Protein AF-A0A6P2D7Q4-F1 (afdb_monomer)

Sequence (314 aa):
MINEAEALGLAEEHFPHGPEVLAERLGAEIRLKPINIDGWCLRKPSGGAVITLNSNTPETRRRFTLAHEVAHLILGTQSDIQGRANDIYDPRSPDEKAANRLGAEILLPPSCLKRIMKLPVDSKAIAVAAKEAKVSEVVIALRLFKMATDFQLSSPVIARLEESVVKWHMPVTYPLRDDAAQYLYERAATAGGTLRENDSEQMPILVCALSNPSFQVLFFYWLNEKQASVPTPWEQRKQLEAKLFEGDKNFQNVFSGLIGGFKKKAQGMTSEDAYLAFYDLYKDRFKDDQYIRFHSDLCQQYIRFRLGEYAKSE

Foldseek 3Di:
DDALVSLLVQLVVPPQCSLVVLLVVQQEAEAEDQDQAQWFKDADPVGHIYIYGYNPDDPQSNLLSSLLRSQCSNVVHGDDPPDHRPPPPDDPDPSSVSSNVSSLCSLQPPVNLVVQADPPDFQVSLVRSCVRSVHFSVSNLVVCVVCVVVRVFAPKKKFWDDPLATPDMPPNPDPDDSPNQSVLLVVCVVLVFWDWDADPVRFIKIWGFGDDPHTTMIIMTTDDPVRVPDDDLSVVLVVLCCVLCVPVPVLVVVVVVLLVVLLVVQLAAALVVSLVVSCVVCQPVDDDPSNVSCPDPSVSVNSSSSSNVRHDDD

Secondary structure (DSSP, 8-state):
---HHHHHHHHHHTTT-HHHHHHHHTTEEEEEE--SSSEEEEE-TTSSEEEEEETTS-HHHHHHHHHHHHHHHHHTPPP-TT--TT-TT---SHHHHHHHHHHHHHHS-HHHHHHH--SS--HHHHHHHHHHHTS-HHHHHHHHHHTTTTTT-EEEEEEEEETTEEEEEESTTS---HHHHHHHHHHHHHTTSEEEEE-TTS-EEEEEEE--SSSEEEEEEEPPHHHHTS--HHHHHHHHHHHHHTT-HHHHHHHHHHHHHHHHHHTTS-HHHHHHHHHHHHT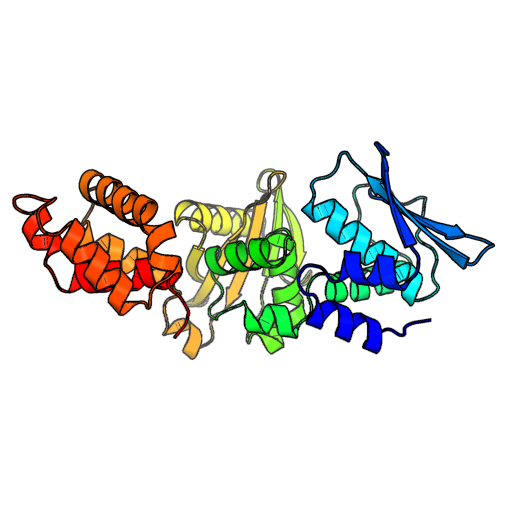TS--HHHHHHHHSHHHHHHHHHHHHTTSPP-

Structure (mmCIF, N/CA/C/O backbone):
data_AF-A0A6P2D7Q4-F1
#
_entry.id   AF-A0A6P2D7Q4-F1
#
loop_
_atom_site.group_PDB
_atom_site.id
_atom_site.type_symbol
_atom_site.label_atom_id
_atom_site.label_alt_id
_atom_site.label_comp_id
_atom_site.label_asym_id
_atom_site.label_entity_id
_atom_site.label_seq_id
_atom_site.pdbx_PDB_ins_code
_atom_site.Cartn_x
_atom_site.Cartn_y
_atom_site.Cartn_z
_atom_site.occupancy
_atom_site.B_iso_or_equiv
_atom_site.auth_seq_id
_atom_site.auth_comp_id
_atom_site.auth_asym_id
_atom_site.auth_atom_id
_atom_site.pdbx_PDB_model_num
ATOM 1 N N . MET A 1 1 ? 5.796 -1.039 -32.550 1.00 70.69 1 MET A N 1
ATOM 2 C CA . MET A 1 1 ? 6.291 -0.964 -31.161 1.00 70.69 1 MET A CA 1
ATOM 3 C C . MET A 1 1 ? 5.412 0.030 -30.439 1.00 70.69 1 MET A C 1
ATOM 5 O O . MET A 1 1 ? 5.167 1.079 -31.022 1.00 70.69 1 MET A O 1
ATOM 9 N N . ILE A 1 2 ? 4.898 -0.318 -29.259 1.00 89.00 2 ILE A N 1
ATOM 10 C CA . ILE A 1 2 ? 4.139 0.631 -28.435 1.00 89.00 2 ILE A CA 1
ATOM 11 C C . ILE A 1 2 ? 5.104 1.683 -27.878 1.00 89.00 2 ILE A C 1
ATOM 13 O O . ILE A 1 2 ? 6.254 1.354 -27.581 1.00 89.00 2 ILE A O 1
ATOM 17 N N . ASN A 1 3 ? 4.667 2.935 -27.779 1.00 92.31 3 ASN A N 1
ATOM 18 C CA . ASN A 1 3 ? 5.454 3.995 -27.141 1.00 92.31 3 ASN A CA 1
ATOM 19 C C . ASN A 1 3 ? 5.102 4.118 -25.644 1.00 92.31 3 ASN A C 1
ATOM 21 O O . ASN A 1 3 ? 4.182 3.461 -25.162 1.00 92.31 3 ASN A O 1
ATOM 25 N N . GLU A 1 4 ? 5.836 4.956 -24.905 1.00 94.88 4 GLU A N 1
ATOM 26 C CA . GLU A 1 4 ? 5.637 5.143 -23.458 1.00 94.88 4 GLU A CA 1
ATOM 27 C C . GLU A 1 4 ? 4.208 5.591 -23.102 1.00 94.88 4 GLU A C 1
ATOM 29 O O . GLU A 1 4 ? 3.605 5.037 -22.187 1.00 94.88 4 GLU A O 1
ATOM 34 N N . ALA A 1 5 ? 3.632 6.535 -23.851 1.00 95.38 5 ALA A N 1
ATOM 35 C CA . ALA A 1 5 ? 2.287 7.043 -23.579 1.00 95.38 5 ALA A CA 1
ATOM 36 C C . ALA A 1 5 ? 1.204 5.970 -23.793 1.00 95.38 5 ALA A C 1
ATOM 38 O O . ALA A 1 5 ? 0.312 5.818 -22.960 1.00 95.38 5 ALA A O 1
ATOM 39 N N . GLU A 1 6 ? 1.305 5.193 -24.876 1.00 96.25 6 GLU A N 1
ATOM 40 C CA . GLU A 1 6 ? 0.411 4.057 -25.137 1.00 96.25 6 GLU A CA 1
ATOM 41 C C . GLU A 1 6 ? 0.539 2.992 -24.038 1.00 96.25 6 GLU A C 1
ATOM 43 O O . GLU A 1 6 ? -0.466 2.466 -23.560 1.00 96.25 6 GLU A O 1
ATOM 48 N N . ALA A 1 7 ? 1.767 2.711 -23.587 1.00 96.88 7 ALA A N 1
ATOM 49 C CA . ALA A 1 7 ? 2.005 1.742 -22.526 1.00 96.88 7 ALA A CA 1
ATOM 50 C C . ALA A 1 7 ? 1.380 2.167 -21.189 1.00 96.88 7 ALA A C 1
ATOM 52 O O . ALA A 1 7 ? 0.762 1.346 -20.511 1.00 96.88 7 ALA A O 1
ATOM 53 N N . LEU A 1 8 ? 1.505 3.445 -20.819 1.00 97.00 8 LEU A N 1
ATOM 54 C CA . LEU A 1 8 ? 0.895 3.980 -19.601 1.00 97.00 8 LEU A CA 1
ATOM 55 C C . LEU A 1 8 ? -0.637 3.976 -19.672 1.00 97.00 8 LEU A C 1
ATOM 57 O O . LEU A 1 8 ? -1.274 3.632 -18.679 1.00 97.00 8 LEU A O 1
ATOM 61 N N . GLY A 1 9 ? -1.223 4.271 -20.838 1.00 97.50 9 GLY A N 1
ATOM 62 C CA . GLY A 1 9 ? -2.672 4.174 -21.048 1.00 97.50 9 GLY A CA 1
ATOM 63 C C . GLY A 1 9 ? -3.202 2.752 -20.836 1.00 97.50 9 GLY A C 1
ATOM 64 O O . GLY A 1 9 ? -4.158 2.555 -20.090 1.00 97.50 9 GLY A O 1
ATOM 65 N N . LEU A 1 10 ? -2.528 1.748 -21.406 1.00 97.31 10 LEU A N 1
ATOM 66 C CA . LEU A 1 10 ? -2.873 0.336 -21.191 1.00 97.31 10 LEU A CA 1
ATOM 67 C C . LEU A 1 10 ? -2.679 -0.093 -19.731 1.00 97.31 10 LEU A C 1
ATOM 69 O O . LEU A 1 10 ? -3.494 -0.837 -19.186 1.00 97.31 10 LEU A O 1
ATOM 73 N N . ALA A 1 11 ? -1.609 0.368 -19.079 1.00 97.62 11 ALA A N 1
ATOM 74 C CA . ALA A 1 11 ? -1.359 0.064 -17.674 1.00 97.62 11 ALA A CA 1
ATOM 75 C C . ALA A 1 11 ? -2.447 0.636 -16.750 1.00 97.62 11 ALA A C 1
ATOM 77 O O . ALA A 1 11 ? -2.832 -0.015 -15.778 1.00 97.62 11 ALA A O 1
ATOM 78 N N . GLU A 1 12 ? -2.948 1.832 -17.059 1.00 97.62 12 GLU A N 1
ATOM 79 C CA . GLU A 1 12 ? -4.058 2.470 -16.355 1.00 97.62 12 GLU A CA 1
ATOM 80 C C . GLU A 1 12 ? -5.389 1.746 -16.584 1.00 97.62 12 GLU A C 1
ATOM 82 O O . GLU A 1 12 ? -6.086 1.443 -15.613 1.00 97.62 12 GLU A O 1
ATOM 87 N N . GLU A 1 13 ? -5.721 1.432 -17.838 1.00 97.75 13 GLU A N 1
ATOM 88 C CA . GLU A 1 13 ? -6.954 0.724 -18.207 1.00 97.75 13 GLU A CA 1
ATOM 89 C C . GLU A 1 13 ? -7.038 -0.651 -17.538 1.00 97.75 13 GLU A C 1
ATOM 91 O O . GLU A 1 13 ? -8.076 -1.035 -16.998 1.00 97.75 13 GLU A O 1
ATOM 96 N N . HIS A 1 14 ? -5.921 -1.376 -17.525 1.00 97.56 14 HIS A N 1
ATOM 97 C CA . HIS A 1 14 ? -5.860 -2.734 -17.005 1.00 97.56 14 HIS A CA 1
ATOM 98 C C . HIS A 1 14 ? -5.377 -2.820 -15.559 1.00 97.56 14 HIS A C 1
ATOM 100 O O . HIS A 1 14 ? -5.092 -3.922 -15.093 1.00 97.56 14 HIS A O 1
ATOM 106 N N . PHE A 1 15 ? -5.273 -1.711 -14.822 1.00 96.88 15 PHE A N 1
ATOM 107 C CA . PHE A 1 15 ? -4.819 -1.721 -13.430 1.00 96.88 15 PHE A CA 1
ATOM 108 C C . PHE A 1 15 ? -5.633 -2.715 -12.566 1.00 96.88 15 PHE A C 1
ATOM 110 O O . PHE A 1 15 ? -6.865 -2.683 -12.600 1.00 96.88 15 PHE A O 1
ATOM 117 N N . PRO A 1 16 ? -4.990 -3.596 -11.765 1.00 96.62 16 PRO A N 1
ATOM 118 C CA . PRO A 1 16 ? -3.555 -3.671 -11.456 1.00 96.62 16 PRO A CA 1
ATOM 119 C C . PRO A 1 16 ? -2.733 -4.604 -12.373 1.00 96.62 16 PRO A C 1
ATOM 121 O O . PRO A 1 16 ? -1.601 -4.940 -12.050 1.00 96.62 16 PRO A O 1
ATOM 124 N N . HIS A 1 17 ? -3.268 -5.079 -13.491 1.00 97.31 17 HIS A N 1
ATOM 125 C CA . HIS A 1 17 ? -2.661 -6.069 -14.394 1.00 97.31 17 HIS A CA 1
ATOM 126 C C . HIS A 1 17 ? -1.839 -5.473 -15.555 1.00 97.31 17 HIS A C 1
ATOM 128 O O . HIS A 1 17 ? -1.536 -6.168 -16.525 1.00 97.31 17 HIS A O 1
ATOM 134 N N . GLY A 1 18 ? -1.463 -4.193 -15.463 1.00 97.25 18 GLY A N 1
ATOM 135 C CA . GLY A 1 18 ? -0.693 -3.484 -16.490 1.00 97.25 18 GLY A CA 1
ATOM 136 C C . GLY A 1 18 ? 0.584 -4.206 -16.956 1.00 97.25 18 GLY A C 1
ATOM 137 O O . GLY A 1 18 ? 0.743 -4.391 -18.163 1.00 97.25 18 GLY A O 1
ATOM 138 N N . PRO A 1 19 ? 1.480 -4.662 -16.052 1.00 97.44 19 PRO A N 1
ATOM 139 C CA . PRO A 1 19 ? 2.703 -5.364 -16.449 1.00 97.44 19 PRO A CA 1
ATOM 140 C C . PRO A 1 19 ? 2.440 -6.621 -17.288 1.00 97.44 19 PRO A C 1
ATOM 142 O O . PRO A 1 19 ? 3.109 -6.841 -18.298 1.00 97.44 19 PRO A O 1
ATOM 145 N N . GLU A 1 20 ? 1.463 -7.440 -16.890 1.00 97.38 20 GLU A N 1
ATOM 146 C CA . GLU A 1 20 ? 1.113 -8.677 -17.588 1.00 97.38 20 GLU A CA 1
ATOM 147 C C . GLU A 1 20 ? 0.528 -8.403 -18.984 1.00 97.38 20 GLU A C 1
ATOM 149 O O . GLU A 1 20 ? 0.966 -9.016 -19.959 1.00 97.38 20 GLU A O 1
ATOM 154 N N . VAL A 1 21 ? -0.394 -7.439 -19.096 1.00 97.44 21 VAL A N 1
ATOM 155 C CA . VAL A 1 21 ? -1.016 -7.053 -20.378 1.00 97.44 21 VAL A CA 1
ATOM 156 C C . VAL A 1 21 ? 0.014 -6.484 -21.351 1.00 97.44 21 VAL A C 1
ATOM 158 O O . VAL A 1 21 ? 0.015 -6.817 -22.537 1.00 97.44 21 VAL A O 1
ATOM 161 N N . LEU A 1 22 ? 0.930 -5.646 -20.865 1.00 97.50 22 LEU A N 1
ATOM 162 C CA . LEU A 1 22 ? 1.980 -5.076 -21.705 1.00 97.50 22 LEU A CA 1
ATOM 163 C C . LEU A 1 22 ? 2.975 -6.136 -22.182 1.00 97.50 22 LEU A C 1
ATOM 165 O O . LEU A 1 22 ? 3.381 -6.101 -23.343 1.00 97.50 22 LEU A O 1
ATOM 169 N N . ALA A 1 23 ? 3.344 -7.094 -21.327 1.00 96.62 23 ALA A N 1
ATOM 170 C CA . ALA A 1 23 ? 4.192 -8.211 -21.732 1.00 96.62 23 ALA A CA 1
ATOM 171 C C . ALA A 1 23 ? 3.546 -9.017 -22.873 1.00 96.62 23 ALA A C 1
ATOM 173 O O . ALA A 1 23 ? 4.193 -9.259 -23.893 1.00 96.62 23 ALA A O 1
ATOM 174 N N . GLU A 1 24 ? 2.259 -9.353 -22.751 1.00 95.88 24 GLU A N 1
ATOM 175 C CA . GLU A 1 24 ? 1.500 -10.036 -23.805 1.00 95.88 24 GLU A CA 1
ATOM 176 C C . GLU A 1 24 ? 1.454 -9.209 -25.098 1.00 95.88 24 GLU A C 1
ATOM 178 O O . GLU A 1 24 ? 1.780 -9.714 -26.176 1.00 95.88 24 GLU A O 1
ATOM 183 N N . ARG A 1 25 ? 1.147 -7.910 -24.995 1.00 95.12 25 ARG A N 1
ATOM 184 C CA . ARG A 1 25 ? 1.088 -6.983 -26.137 1.00 95.12 25 ARG A CA 1
ATOM 185 C C . ARG A 1 25 ? 2.419 -6.869 -26.885 1.00 95.12 25 ARG A C 1
ATOM 187 O O . ARG A 1 25 ? 2.425 -6.672 -28.100 1.00 95.12 25 ARG A O 1
ATOM 194 N N . LEU A 1 26 ? 3.535 -6.997 -26.172 1.00 93.75 26 LEU A N 1
ATOM 195 C CA . LEU A 1 26 ? 4.894 -6.987 -26.720 1.00 93.75 26 LEU A CA 1
ATOM 196 C C . LEU A 1 26 ? 5.340 -8.358 -27.259 1.00 93.75 26 LEU A C 1
ATOM 198 O O . LEU A 1 26 ? 6.460 -8.480 -27.763 1.00 93.75 26 LEU A O 1
ATOM 202 N N . GLY A 1 27 ? 4.500 -9.394 -27.160 1.00 94.38 27 GLY A N 1
ATOM 203 C CA . GLY A 1 27 ? 4.857 -10.767 -27.522 1.00 94.38 27 GLY A CA 1
ATOM 204 C C . GLY A 1 27 ? 5.946 -11.350 -26.615 1.00 94.38 27 GLY A C 1
ATOM 205 O O . GLY A 1 27 ? 6.768 -12.156 -27.066 1.00 94.38 27 GLY A O 1
ATOM 206 N N . ALA A 1 28 ? 6.012 -10.896 -25.361 1.00 95.00 28 ALA A N 1
ATOM 207 C CA . ALA A 1 28 ? 6.955 -11.380 -24.369 1.00 95.00 28 ALA A CA 1
ATOM 208 C C . ALA A 1 28 ? 6.387 -12.601 -23.633 1.00 95.00 28 ALA A C 1
ATOM 210 O O . ALA A 1 28 ? 5.308 -12.570 -23.049 1.00 95.00 28 A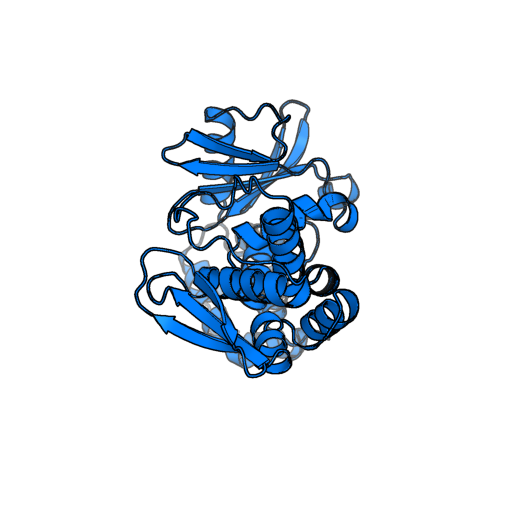LA A O 1
ATOM 211 N N . GLU A 1 29 ? 7.148 -13.689 -23.637 1.00 95.81 29 GLU A N 1
ATOM 212 C CA . GLU A 1 29 ? 6.831 -14.899 -22.887 1.00 95.81 29 GLU A CA 1
ATOM 213 C C . GLU A 1 29 ? 7.373 -14.779 -21.459 1.00 95.81 29 GLU A C 1
ATOM 215 O O . GLU A 1 29 ? 8.578 -14.599 -21.271 1.00 95.81 29 GLU A O 1
ATOM 220 N N . ILE A 1 30 ? 6.504 -14.908 -20.455 1.00 96.94 30 ILE A N 1
ATOM 221 C CA . ILE A 1 30 ? 6.894 -14.847 -19.041 1.00 96.94 30 ILE A CA 1
ATOM 222 C C . ILE A 1 30 ? 7.221 -16.257 -18.541 1.00 96.94 30 ILE A C 1
ATOM 224 O O . ILE A 1 30 ? 6.408 -17.174 -18.644 1.00 96.94 30 ILE A O 1
ATOM 228 N N . ARG A 1 31 ? 8.408 -16.431 -17.956 1.00 96.50 31 ARG A N 1
ATOM 229 C CA . ARG A 1 31 ? 8.868 -17.692 -17.359 1.00 96.50 31 ARG A CA 1
ATOM 230 C C . ARG A 1 31 ? 9.240 -17.491 -15.900 1.00 96.50 31 ARG A C 1
ATOM 232 O O . ARG A 1 31 ? 9.949 -16.548 -15.566 1.00 96.50 31 ARG A O 1
ATOM 239 N N . LEU A 1 32 ? 8.837 -18.424 -15.044 1.00 97.12 32 LEU A N 1
ATOM 240 C CA . LEU A 1 32 ? 9.301 -18.494 -13.658 1.00 97.12 32 LEU A CA 1
ATOM 241 C C . LEU A 1 32 ? 10.382 -19.566 -13.542 1.00 97.12 32 LEU A C 1
ATOM 243 O O . LEU A 1 32 ? 10.162 -20.709 -13.945 1.00 97.12 32 LEU A O 1
ATOM 247 N N . LYS A 1 33 ? 11.548 -19.206 -13.003 1.00 95.50 33 LYS A N 1
ATOM 248 C CA . LYS A 1 33 ? 12.645 -20.149 -12.750 1.00 95.50 33 LYS A CA 1
ATOM 249 C C . LYS A 1 33 ? 13.322 -19.860 -11.410 1.00 95.50 33 LYS A C 1
ATOM 251 O O . LYS A 1 33 ? 13.408 -18.691 -11.035 1.00 95.50 33 LYS A O 1
ATOM 256 N N . PRO A 1 34 ? 13.850 -20.880 -10.714 1.00 94.12 34 PRO A N 1
ATOM 257 C CA . PRO A 1 34 ? 14.672 -20.661 -9.532 1.00 94.12 34 PRO A CA 1
ATOM 258 C C . PRO A 1 34 ? 16.041 -20.142 -9.985 1.00 94.12 34 PRO A C 1
ATOM 260 O O . PRO A 1 34 ? 16.891 -20.907 -10.435 1.00 94.12 34 PRO A O 1
ATOM 263 N N . ILE A 1 35 ? 16.226 -18.825 -9.930 1.00 90.19 35 ILE A N 1
ATOM 264 C CA . ILE A 1 35 ? 17.453 -18.130 -10.346 1.00 90.19 35 ILE A CA 1
ATOM 265 C C . ILE A 1 35 ? 18.011 -17.308 -9.178 1.00 90.19 35 ILE A C 1
ATOM 267 O O . ILE A 1 35 ? 17.326 -17.087 -8.181 1.00 90.19 35 ILE A O 1
ATOM 271 N N . ASN A 1 36 ? 19.262 -16.858 -9.290 1.00 87.88 36 ASN A N 1
ATOM 272 C CA . ASN A 1 36 ? 19.955 -16.125 -8.218 1.00 87.88 36 ASN A CA 1
ATOM 273 C C . ASN A 1 36 ? 19.895 -14.593 -8.370 1.00 87.88 36 ASN A C 1
ATOM 275 O O . ASN A 1 36 ? 20.483 -13.878 -7.564 1.00 87.88 36 ASN A O 1
ATOM 279 N N . ILE A 1 37 ? 19.204 -14.096 -9.396 1.00 87.69 37 ILE A N 1
ATOM 280 C CA . ILE A 1 37 ? 18.909 -12.670 -9.600 1.00 87.69 37 ILE A CA 1
ATOM 281 C C . ILE A 1 37 ? 17.392 -12.469 -9.633 1.00 87.69 37 ILE A C 1
ATOM 283 O O . ILE A 1 37 ? 16.662 -13.456 -9.634 1.00 87.69 37 ILE A O 1
ATOM 287 N N . ASP A 1 38 ? 16.895 -11.231 -9.630 1.00 87.75 38 ASP A N 1
ATOM 288 C CA . ASP A 1 38 ? 15.447 -10.963 -9.617 1.00 87.75 38 ASP A CA 1
ATOM 289 C C . ASP A 1 38 ? 14.746 -11.383 -10.921 1.00 87.75 38 ASP A C 1
ATOM 291 O O . ASP A 1 38 ? 13.648 -11.949 -10.893 1.00 87.75 38 ASP A O 1
ATOM 295 N N . GLY A 1 39 ? 15.389 -11.136 -12.060 1.00 89.19 39 GLY A N 1
ATOM 296 C CA . GLY A 1 39 ? 14.897 -11.484 -13.386 1.00 89.19 39 GLY A CA 1
ATOM 297 C C . GLY A 1 39 ? 15.811 -10.960 -14.489 1.00 89.19 39 GLY A C 1
ATOM 298 O O . GLY A 1 39 ? 16.819 -10.325 -14.201 1.00 89.19 39 GLY A O 1
ATOM 299 N N . TRP A 1 40 ? 15.478 -11.290 -15.734 1.00 88.88 40 TRP A N 1
ATOM 300 C CA . TRP A 1 40 ? 16.122 -10.751 -16.933 1.00 88.88 40 TRP A CA 1
ATOM 301 C C . TRP A 1 40 ? 15.196 -10.867 -18.147 1.00 88.88 40 TRP A C 1
ATOM 303 O O . TRP A 1 40 ? 14.290 -11.712 -18.180 1.00 88.88 40 TRP A O 1
ATOM 313 N N . CYS A 1 41 ? 15.492 -10.109 -19.201 1.00 89.94 41 CYS A N 1
ATOM 314 C CA . CYS A 1 41 ? 14.791 -10.182 -20.479 1.00 89.94 41 CYS A CA 1
ATOM 315 C C . CYS A 1 41 ? 15.734 -10.452 -21.662 1.00 89.94 41 CYS A C 1
ATOM 317 O O . CYS A 1 41 ? 16.780 -9.825 -21.810 1.00 89.94 41 CYS A O 1
ATOM 319 N N . LEU A 1 42 ? 15.333 -11.366 -22.554 1.00 89.00 42 LEU A N 1
ATOM 320 C CA . LEU A 1 42 ? 16.028 -11.668 -23.810 1.00 89.00 42 LEU A CA 1
ATOM 321 C C . LEU A 1 42 ? 15.099 -11.448 -25.007 1.00 89.00 42 LEU A C 1
ATOM 323 O O . LEU A 1 42 ? 14.040 -12.070 -25.099 1.00 89.00 42 LEU A O 1
ATOM 327 N N . ARG A 1 43 ? 15.503 -10.604 -25.962 1.00 87.94 43 ARG A N 1
ATOM 328 C CA . ARG A 1 43 ? 14.768 -10.403 -27.223 1.00 87.94 43 ARG A CA 1
ATOM 329 C C . ARG A 1 43 ? 15.007 -11.587 -28.167 1.00 87.94 43 ARG A C 1
ATOM 331 O O . ARG A 1 43 ? 16.136 -12.053 -28.308 1.00 87.94 43 ARG A O 1
ATOM 338 N N . LYS A 1 44 ? 13.951 -12.086 -28.814 1.00 86.31 44 LYS A N 1
ATOM 339 C CA . LYS A 1 44 ? 14.039 -13.200 -29.774 1.00 86.31 44 LYS A CA 1
ATOM 340 C C . LYS A 1 44 ? 14.425 -12.658 -31.163 1.00 86.31 44 LYS A C 1
ATOM 342 O O . LYS A 1 44 ? 13.845 -11.656 -31.582 1.00 86.31 44 LYS A O 1
ATOM 347 N N . PRO A 1 45 ? 15.309 -13.331 -31.930 1.00 80.56 45 PRO A N 1
ATOM 348 C CA . PRO A 1 45 ? 15.615 -12.936 -33.311 1.00 80.56 45 PRO A CA 1
ATOM 349 C C . PRO A 1 45 ? 14.384 -12.909 -34.231 1.00 80.56 45 PRO A C 1
ATOM 351 O O . PRO A 1 45 ? 14.315 -12.107 -35.153 1.00 80.56 45 PRO A O 1
ATOM 354 N N . SER A 1 46 ? 13.394 -13.763 -33.954 1.00 78.12 46 SER A N 1
ATOM 355 C CA . SER A 1 46 ? 12.122 -13.863 -34.682 1.00 78.12 46 SER A CA 1
ATOM 356 C C . SER A 1 46 ? 11.096 -12.777 -34.326 1.00 78.12 46 SER A C 1
ATOM 358 O O . SER A 1 46 ? 9.971 -12.829 -34.815 1.00 78.12 46 SER A O 1
ATOM 360 N N . GLY A 1 47 ? 11.438 -11.839 -33.437 1.00 80.88 47 GLY A N 1
ATOM 361 C CA . GLY A 1 47 ? 10.492 -10.914 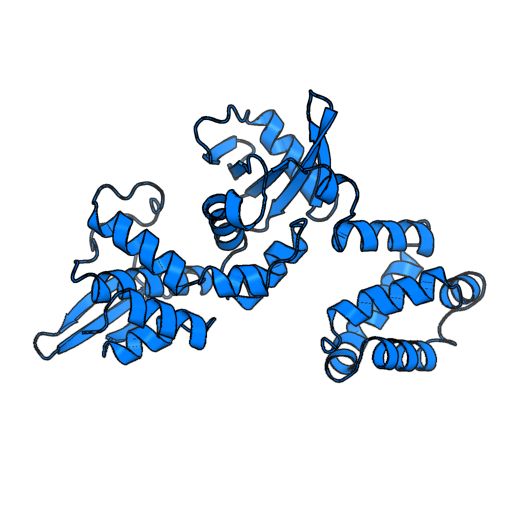-32.814 1.00 80.88 47 GLY A CA 1
ATOM 362 C C . GLY A 1 47 ? 9.916 -11.445 -31.495 1.00 80.88 47 GLY A C 1
ATOM 363 O O . GLY A 1 47 ? 9.840 -12.656 -31.266 1.00 80.88 47 GLY A O 1
ATOM 364 N N . GLY A 1 48 ? 9.538 -10.518 -30.609 1.00 86.44 48 GLY A N 1
ATOM 365 C CA . GLY A 1 48 ? 9.104 -10.801 -29.236 1.00 86.44 48 GLY A CA 1
ATOM 366 C C . GLY A 1 48 ? 10.266 -10.948 -28.246 1.00 86.44 48 GLY A C 1
ATOM 367 O O . GLY A 1 48 ? 11.426 -10.654 -28.556 1.00 86.44 48 GLY A O 1
ATOM 368 N N . ALA A 1 49 ? 9.961 -11.406 -27.032 1.00 93.00 49 ALA A N 1
ATOM 369 C CA . ALA A 1 49 ? 10.947 -11.552 -25.961 1.00 93.00 49 ALA A CA 1
ATOM 370 C C . ALA A 1 49 ? 10.654 -12.746 -25.041 1.00 93.00 49 ALA A C 1
ATOM 372 O O . ALA A 1 49 ? 9.600 -13.377 -25.118 1.00 93.00 49 ALA A O 1
ATOM 373 N N . VAL A 1 50 ? 11.609 -13.075 -24.176 1.00 94.69 50 VAL A N 1
ATOM 374 C CA . VAL A 1 50 ? 11.429 -13.968 -23.029 1.00 94.69 50 VAL A CA 1
ATOM 375 C C . VAL A 1 50 ? 11.837 -13.200 -21.784 1.00 94.69 50 VAL A C 1
ATOM 377 O O . VAL A 1 50 ? 13.009 -12.854 -21.640 1.00 94.69 50 VAL A O 1
ATOM 380 N N . ILE A 1 51 ? 10.888 -12.984 -20.880 1.00 95.25 51 ILE A N 1
ATOM 381 C CA . ILE A 1 51 ? 11.134 -12.421 -19.554 1.00 95.25 51 ILE A CA 1
ATOM 382 C C . ILE A 1 51 ? 11.201 -13.590 -18.575 1.00 95.25 51 ILE A C 1
ATOM 384 O O . ILE A 1 51 ? 10.243 -14.348 -18.430 1.00 95.25 51 ILE A O 1
ATOM 388 N N . THR A 1 52 ? 12.341 -13.769 -17.917 1.00 95.19 52 THR A N 1
ATOM 389 C CA . THR A 1 52 ? 12.510 -14.781 -16.867 1.00 95.19 52 THR A CA 1
ATOM 390 C C . THR A 1 52 ? 12.526 -14.090 -15.514 1.00 95.19 52 THR A C 1
ATOM 392 O O . THR A 1 52 ? 13.341 -13.204 -15.294 1.00 95.19 52 THR A O 1
ATOM 395 N N . LEU A 1 53 ? 11.644 -14.503 -14.609 1.00 95.44 53 LEU A N 1
ATOM 396 C CA . LEU A 1 53 ? 11.537 -13.975 -13.251 1.00 95.44 53 LEU A CA 1
ATOM 397 C C . LEU A 1 53 ? 11.929 -15.047 -12.235 1.00 95.44 53 LEU A C 1
ATOM 399 O O . LEU A 1 53 ? 11.705 -16.246 -12.444 1.00 95.44 53 LEU A O 1
ATOM 403 N N . ASN A 1 54 ? 12.458 -14.601 -11.103 1.00 94.56 54 ASN A N 1
ATOM 404 C CA . ASN A 1 54 ? 12.835 -15.480 -10.012 1.00 94.56 54 ASN A CA 1
ATOM 405 C C . ASN A 1 54 ? 11.619 -16.081 -9.309 1.00 94.56 54 ASN A C 1
ATOM 407 O O . ASN A 1 54 ? 10.854 -15.374 -8.659 1.00 94.56 54 ASN A O 1
ATOM 411 N N . SER A 1 55 ? 11.456 -17.400 -9.380 1.00 96.00 55 SER A N 1
ATOM 412 C CA . SER A 1 55 ? 10.367 -18.104 -8.695 1.00 96.00 55 SER A CA 1
ATOM 413 C C . SER A 1 55 ? 10.483 -18.068 -7.169 1.00 96.00 55 SER A C 1
ATOM 415 O O . SER A 1 55 ? 9.482 -18.281 -6.490 1.00 96.00 55 SER A O 1
ATOM 417 N N . ASN A 1 56 ? 11.677 -17.797 -6.630 1.00 93.94 56 ASN A N 1
ATOM 418 C CA . ASN A 1 56 ? 11.947 -17.799 -5.191 1.00 93.94 56 ASN A CA 1
ATOM 419 C C . ASN A 1 56 ? 11.615 -16.460 -4.512 1.00 93.94 56 ASN A C 1
ATOM 421 O O . ASN A 1 56 ? 11.586 -16.397 -3.285 1.00 93.94 56 ASN A O 1
ATOM 425 N N . THR A 1 57 ? 11.367 -15.386 -5.272 1.00 89.56 57 THR A N 1
ATOM 426 C CA . THR A 1 57 ? 11.007 -14.081 -4.697 1.00 89.56 57 THR A CA 1
ATOM 427 C C . THR A 1 57 ? 9.494 -13.959 -4.497 1.00 89.56 57 THR A C 1
ATOM 429 O O . THR A 1 57 ? 8.728 -14.600 -5.221 1.00 89.56 57 THR A O 1
ATOM 432 N N . PRO A 1 58 ? 9.016 -13.144 -3.535 1.00 90.31 58 PRO A N 1
ATOM 433 C CA . PRO A 1 58 ? 7.586 -12.910 -3.334 1.00 90.31 58 PRO A CA 1
ATOM 434 C C . PRO A 1 58 ? 6.886 -12.371 -4.589 1.00 90.31 58 PRO A C 1
ATOM 436 O O . PRO A 1 58 ? 7.490 -11.676 -5.404 1.00 90.31 58 PRO A O 1
ATOM 439 N N . GLU A 1 59 ? 5.584 -12.624 -4.724 1.00 92.19 59 GLU A N 1
ATOM 440 C CA . GLU A 1 59 ? 4.803 -12.207 -5.901 1.00 92.19 59 GLU A CA 1
ATOM 441 C C . GLU A 1 59 ? 4.884 -10.700 -6.182 1.00 92.19 59 GLU A C 1
ATOM 443 O O . GLU A 1 59 ? 5.067 -10.295 -7.328 1.00 92.19 59 GLU A O 1
ATOM 448 N N . THR A 1 60 ? 4.828 -9.869 -5.141 1.00 90.81 60 THR A N 1
ATOM 449 C CA . THR A 1 60 ? 4.957 -8.409 -5.258 1.00 90.81 60 THR A CA 1
ATOM 450 C C . THR A 1 60 ? 6.315 -7.990 -5.826 1.00 90.81 60 THR A C 1
ATOM 452 O O . THR A 1 60 ? 6.384 -7.055 -6.623 1.00 90.81 60 THR A O 1
ATOM 455 N N . ARG A 1 61 ? 7.393 -8.708 -5.475 1.00 89.62 61 ARG A N 1
ATOM 456 C CA . ARG A 1 61 ? 8.735 -8.494 -6.031 1.00 89.62 61 ARG A CA 1
ATOM 457 C C . ARG A 1 61 ? 8.791 -8.916 -7.494 1.00 89.62 61 ARG A C 1
ATOM 459 O O . ARG A 1 61 ? 9.235 -8.126 -8.317 1.00 89.62 61 ARG A O 1
ATOM 466 N N . ARG A 1 62 ? 8.264 -10.099 -7.831 1.00 94.06 62 ARG A N 1
ATOM 467 C CA . ARG A 1 62 ? 8.191 -10.574 -9.224 1.00 94.06 62 ARG A CA 1
ATOM 468 C C . ARG A 1 62 ? 7.408 -9.622 -10.123 1.00 94.06 62 ARG A C 1
ATOM 470 O O . ARG A 1 62 ? 7.824 -9.390 -11.250 1.00 94.06 62 ARG A O 1
ATOM 477 N N . ARG A 1 63 ? 6.305 -9.050 -9.631 1.00 95.12 63 ARG A N 1
ATOM 478 C CA . ARG A 1 63 ? 5.500 -8.062 -10.369 1.00 95.12 63 ARG A CA 1
ATOM 479 C C . ARG A 1 63 ? 6.267 -6.769 -10.635 1.00 95.12 63 ARG A C 1
ATOM 481 O O . ARG A 1 63 ? 6.197 -6.253 -11.745 1.00 95.12 63 ARG A O 1
ATOM 488 N N . PHE A 1 64 ? 7.035 -6.281 -9.660 1.00 92.62 64 PHE A N 1
ATOM 489 C CA . PHE A 1 64 ? 7.935 -5.147 -9.884 1.00 92.62 64 PHE A CA 1
ATOM 490 C C . PHE A 1 64 ? 8.990 -5.470 -10.948 1.00 92.62 64 PHE A C 1
ATOM 492 O O . PHE A 1 64 ? 9.157 -4.703 -11.892 1.00 92.62 64 PHE A O 1
ATOM 499 N N . THR A 1 65 ? 9.653 -6.625 -10.839 1.00 94.38 65 THR A N 1
ATOM 500 C CA . THR A 1 65 ? 10.647 -7.065 -11.826 1.00 94.38 65 THR A CA 1
ATOM 501 C C . THR A 1 65 ? 10.032 -7.208 -13.218 1.00 94.38 65 THR A C 1
ATOM 503 O O . THR A 1 65 ? 10.615 -6.743 -14.186 1.00 94.38 65 THR A O 1
ATOM 506 N N . LEU A 1 66 ? 8.826 -7.770 -13.339 1.00 96.75 66 LEU A N 1
ATOM 507 C CA . LEU A 1 66 ? 8.117 -7.849 -14.616 1.00 96.75 66 LEU A CA 1
ATOM 508 C C . LEU A 1 66 ? 7.894 -6.462 -15.228 1.00 96.75 66 LEU A C 1
ATOM 510 O O . LEU A 1 66 ? 8.190 -6.263 -16.401 1.00 96.75 66 LEU A O 1
ATOM 514 N N . ALA A 1 67 ? 7.397 -5.506 -14.440 1.00 96.81 67 ALA A N 1
ATOM 515 C CA . ALA A 1 67 ? 7.164 -4.143 -14.913 1.00 96.81 67 ALA A CA 1
ATOM 516 C C . ALA A 1 67 ? 8.467 -3.461 -15.368 1.00 96.81 67 ALA A C 1
ATOM 518 O O . ALA A 1 67 ? 8.479 -2.764 -16.380 1.00 96.81 67 ALA A O 1
ATOM 519 N N . HIS A 1 68 ? 9.562 -3.698 -14.645 1.00 94.94 68 HIS A N 1
ATOM 520 C CA . HIS A 1 68 ? 10.898 -3.215 -14.983 1.00 94.94 68 HIS A CA 1
ATOM 521 C C . HIS A 1 68 ? 11.413 -3.809 -16.310 1.00 94.94 68 HIS A C 1
ATOM 523 O O . HIS A 1 68 ? 11.810 -3.072 -17.210 1.00 94.94 68 HIS A O 1
ATOM 529 N N . GLU A 1 69 ? 11.320 -5.126 -16.498 1.00 95.31 69 GLU A N 1
ATOM 530 C CA . GLU A 1 69 ? 11.735 -5.786 -17.746 1.00 95.31 69 GLU A CA 1
ATOM 531 C C . GLU A 1 69 ? 10.860 -5.380 -18.946 1.00 95.31 69 GLU A C 1
ATOM 533 O O . GLU A 1 69 ? 11.352 -5.174 -20.058 1.00 95.31 69 GLU A O 1
ATOM 538 N N . VAL A 1 70 ? 9.555 -5.192 -18.728 1.00 96.25 70 VAL A N 1
ATOM 539 C CA . VAL A 1 70 ? 8.640 -4.628 -19.734 1.00 96.25 70 VAL A CA 1
ATOM 540 C C . VAL A 1 70 ? 9.047 -3.200 -20.107 1.00 96.25 70 VAL A C 1
ATOM 542 O O . VAL A 1 70 ? 9.023 -2.848 -21.288 1.00 96.25 70 VAL A O 1
ATOM 545 N N . ALA A 1 71 ? 9.474 -2.385 -19.141 1.00 95.62 71 ALA A N 1
ATOM 546 C CA . ALA A 1 71 ? 9.964 -1.039 -19.411 1.00 95.62 71 ALA A CA 1
ATOM 547 C C . ALA A 1 71 ? 11.217 -1.050 -20.301 1.00 95.62 71 ALA A C 1
ATOM 549 O O . ALA A 1 71 ? 11.265 -0.286 -21.265 1.00 95.62 71 ALA A O 1
ATOM 550 N N . HIS A 1 72 ? 12.177 -1.955 -20.074 1.00 93.44 72 HIS A N 1
ATOM 551 C CA . HIS A 1 72 ? 13.315 -2.142 -20.989 1.00 93.44 72 HIS A CA 1
ATOM 552 C C . HIS A 1 72 ? 12.867 -2.486 -22.413 1.00 93.44 72 HIS A C 1
ATOM 554 O O . HIS A 1 72 ? 13.402 -1.959 -23.396 1.00 93.44 72 HIS A O 1
ATOM 560 N N . LEU A 1 73 ? 11.852 -3.346 -22.553 1.00 93.88 73 LEU A N 1
ATOM 561 C CA . LEU A 1 73 ? 11.313 -3.701 -23.863 1.00 93.88 73 LEU A CA 1
ATOM 562 C C . LEU A 1 73 ? 10.765 -2.487 -24.617 1.00 93.88 73 LEU A C 1
ATOM 564 O O . LEU A 1 73 ? 11.113 -2.327 -25.792 1.00 93.88 73 LEU A O 1
ATOM 568 N N . ILE A 1 74 ? 9.983 -1.646 -23.934 1.00 94.94 74 ILE A N 1
ATOM 569 C CA . ILE A 1 74 ? 9.372 -0.417 -24.469 1.00 94.94 74 ILE A CA 1
ATOM 570 C C . ILE A 1 74 ? 10.437 0.631 -24.807 1.00 94.94 74 ILE A C 1
ATOM 572 O O . ILE A 1 74 ? 10.394 1.219 -25.885 1.00 94.94 74 ILE A O 1
ATOM 576 N N . LEU A 1 75 ? 11.415 0.834 -23.920 1.00 92.62 75 LEU A N 1
ATOM 577 C CA . LEU A 1 75 ? 12.478 1.831 -24.086 1.00 92.62 75 LEU A CA 1
ATOM 578 C C . LEU A 1 75 ? 13.528 1.430 -25.129 1.00 92.62 75 LEU A C 1
ATOM 580 O O . LEU A 1 75 ? 14.350 2.252 -25.521 1.00 92.62 75 LEU A O 1
ATOM 584 N N . GLY A 1 76 ? 13.525 0.175 -25.582 1.00 89.50 76 GLY A N 1
ATOM 585 C CA . GLY A 1 76 ? 14.534 -0.315 -26.520 1.00 89.50 76 GLY A CA 1
ATOM 586 C C . GLY A 1 76 ? 15.892 -0.603 -25.872 1.00 89.50 76 GLY A C 1
ATOM 587 O O . GLY A 1 76 ? 16.848 -0.880 -26.590 1.00 89.50 76 GLY A O 1
ATOM 588 N N . THR A 1 77 ? 15.982 -0.572 -24.542 1.00 87.75 77 THR A N 1
ATOM 589 C CA . THR A 1 77 ? 17.223 -0.785 -23.787 1.00 87.75 77 THR A CA 1
ATOM 590 C C . THR A 1 77 ? 17.421 -2.270 -23.453 1.00 87.75 77 THR A C 1
ATOM 592 O O . THR A 1 77 ? 16.550 -3.113 -23.718 1.00 87.75 77 THR A O 1
ATOM 595 N N . GLN A 1 78 ? 18.602 -2.612 -22.935 1.00 78.69 78 GLN A N 1
ATOM 596 C CA . GLN A 1 78 ? 18.925 -3.951 -22.433 1.00 78.69 78 GLN A CA 1
ATOM 597 C C . GLN A 1 78 ? 18.880 -3.947 -20.903 1.00 78.69 78 GLN A C 1
ATOM 599 O O . GLN A 1 78 ? 19.257 -2.952 -20.297 1.00 78.69 78 GLN A O 1
ATOM 604 N N . SER A 1 79 ? 18.403 -5.048 -20.320 1.00 69.12 79 SER A N 1
ATOM 605 C CA . SER A 1 79 ? 18.444 -5.281 -18.872 1.00 69.12 79 SER A CA 1
ATOM 606 C C . SER A 1 79 ? 19.855 -5.722 -18.478 1.00 69.12 79 SER A C 1
ATOM 608 O O . SER A 1 79 ? 20.454 -6.571 -19.157 1.00 69.12 79 SER A O 1
ATOM 610 N N . ASP A 1 80 ? 20.406 -5.147 -17.409 1.00 63.25 80 ASP A N 1
ATOM 611 C CA . ASP A 1 80 ? 21.717 -5.528 -16.888 1.00 63.25 80 ASP A CA 1
ATOM 612 C C . ASP A 1 80 ? 21.664 -6.931 -16.246 1.00 63.25 80 ASP A C 1
ATOM 614 O O . ASP A 1 80 ? 21.438 -7.108 -15.048 1.00 63.25 80 ASP A O 1
ATOM 618 N N . ILE A 1 81 ? 21.980 -7.968 -17.033 1.00 57.38 81 ILE A N 1
ATOM 619 C CA . ILE A 1 81 ? 22.026 -9.385 -16.596 1.00 57.38 81 ILE A CA 1
ATOM 620 C C . ILE A 1 81 ? 23.021 -9.613 -15.423 1.00 57.38 81 ILE A C 1
ATOM 622 O O . ILE A 1 81 ? 22.991 -10.652 -14.764 1.00 57.38 81 ILE A O 1
ATOM 626 N N . GLN A 1 82 ? 23.908 -8.651 -15.130 1.00 44.00 82 GLN A N 1
ATOM 627 C CA . GLN A 1 82 ? 24.960 -8.751 -14.106 1.00 44.00 82 GLN A CA 1
ATOM 628 C C . GLN A 1 82 ? 24.624 -8.093 -12.743 1.00 44.00 82 GLN A C 1
ATOM 630 O O . GLN A 1 82 ? 25.466 -8.109 -11.840 1.00 44.00 82 GLN A O 1
ATOM 635 N N . GLY A 1 83 ? 23.422 -7.536 -12.545 1.00 42.12 83 GLY A N 1
ATOM 636 C CA . GLY A 1 83 ? 23.047 -6.794 -11.330 1.00 42.12 83 GLY A CA 1
ATOM 637 C C . GLY A 1 83 ? 22.785 -7.668 -10.092 1.00 42.12 83 GLY A C 1
ATOM 638 O O . GLY A 1 83 ? 21.862 -8.479 -10.057 1.00 42.12 83 GLY A O 1
ATOM 639 N N . ARG A 1 84 ? 23.596 -7.493 -9.041 1.00 39.22 84 ARG A N 1
ATOM 640 C CA . ARG A 1 84 ? 23.489 -8.182 -7.741 1.00 39.22 84 ARG A CA 1
ATOM 641 C C . ARG A 1 84 ? 22.141 -7.894 -7.065 1.00 39.22 84 ARG A C 1
ATOM 643 O O . ARG A 1 84 ? 21.719 -6.747 -6.977 1.00 39.22 84 ARG A O 1
ATOM 650 N N . ALA A 1 85 ? 21.536 -8.939 -6.504 1.00 39.69 85 ALA A N 1
ATOM 651 C CA . ALA A 1 85 ? 20.187 -9.012 -5.931 1.00 39.69 85 ALA A CA 1
ATOM 652 C C . ALA A 1 85 ? 19.816 -8.030 -4.784 1.00 39.69 85 ALA A C 1
ATOM 654 O O . ALA A 1 85 ? 18.758 -8.201 -4.187 1.00 39.69 85 ALA A O 1
ATOM 655 N N . ASN A 1 86 ? 20.625 -7.012 -4.459 1.00 38.25 86 ASN A N 1
ATOM 656 C CA . ASN A 1 86 ? 20.399 -6.142 -3.294 1.00 38.25 86 ASN A CA 1
ATOM 657 C C . ASN A 1 86 ? 20.327 -4.628 -3.563 1.00 38.25 86 ASN A C 1
ATOM 659 O O . ASN A 1 86 ? 19.867 -3.911 -2.677 1.00 38.25 86 ASN A O 1
ATOM 663 N N . ASP A 1 87 ? 20.651 -4.127 -4.759 1.00 43.19 87 ASP A N 1
ATOM 664 C CA . ASP A 1 87 ? 20.838 -2.679 -4.965 1.00 43.19 87 ASP A CA 1
ATOM 665 C C . ASP A 1 87 ? 19.873 -2.056 -5.990 1.00 43.19 87 ASP A C 1
ATOM 667 O O . ASP A 1 87 ? 20.274 -1.311 -6.878 1.00 43.19 87 ASP A O 1
ATOM 671 N N . ILE A 1 88 ? 18.558 -2.244 -5.809 1.00 44.59 88 ILE A N 1
ATOM 672 C CA . ILE A 1 88 ? 17.544 -1.399 -6.493 1.00 44.59 88 ILE A CA 1
ATOM 673 C C . ILE A 1 88 ? 17.702 0.098 -6.130 1.00 44.59 88 ILE A C 1
ATOM 675 O O . ILE A 1 88 ? 17.150 0.975 -6.793 1.00 44.59 88 ILE A O 1
ATOM 679 N N . TYR A 1 89 ? 18.502 0.406 -5.106 1.00 41.56 89 TYR A N 1
ATOM 680 C CA . TYR A 1 89 ? 18.811 1.766 -4.675 1.00 41.56 89 TYR A CA 1
ATOM 681 C C . TYR A 1 89 ? 20.101 2.361 -5.284 1.00 41.56 89 TYR A C 1
ATOM 683 O O . TYR A 1 89 ? 20.372 3.528 -5.011 1.00 41.56 89 TYR A O 1
ATOM 691 N N . ASP A 1 90 ? 20.850 1.648 -6.145 1.00 48.06 90 ASP A N 1
ATOM 692 C CA . ASP A 1 90 ? 21.991 2.223 -6.897 1.00 48.06 90 ASP A CA 1
ATOM 693 C C . ASP A 1 90 ? 22.027 1.801 -8.391 1.00 48.06 90 ASP A C 1
ATOM 695 O O . ASP A 1 90 ? 22.846 0.976 -8.804 1.00 48.06 90 ASP A O 1
ATOM 699 N N . PRO A 1 91 ? 21.146 2.367 -9.242 1.00 50.66 91 PRO A N 1
ATOM 700 C CA . PRO A 1 91 ? 21.158 2.132 -10.683 1.00 50.66 91 PRO A CA 1
ATOM 701 C C . PRO A 1 91 ? 22.150 3.095 -11.350 1.00 50.66 91 PRO A C 1
ATOM 703 O O . PRO A 1 91 ? 21.850 4.274 -11.553 1.00 50.66 91 PRO A O 1
ATOM 706 N N . ARG A 1 92 ? 23.359 2.633 -11.682 1.00 57.31 92 ARG A N 1
ATOM 707 C CA . ARG A 1 92 ? 24.415 3.515 -12.221 1.00 57.31 92 ARG A CA 1
ATOM 708 C C . ARG A 1 92 ? 24.252 3.871 -13.702 1.00 57.31 92 ARG A C 1
ATOM 710 O O . ARG A 1 92 ? 24.850 4.858 -14.127 1.00 57.31 92 ARG A O 1
ATOM 717 N N . SER A 1 93 ? 23.422 3.162 -14.473 1.00 77.00 93 SER A N 1
ATOM 718 C CA . SER A 1 93 ? 23.171 3.499 -15.882 1.00 77.00 93 SER A CA 1
ATOM 719 C C . SER A 1 93 ? 21.897 4.356 -16.064 1.00 77.00 93 SER A C 1
ATOM 721 O O . SER A 1 93 ? 20.917 4.197 -15.326 1.00 77.00 93 SER A O 1
ATOM 723 N N . PRO A 1 94 ? 21.880 5.301 -17.027 1.00 84.31 94 PRO A N 1
ATOM 724 C CA . PRO A 1 94 ? 20.670 6.042 -17.397 1.00 84.31 94 PRO A CA 1
ATOM 725 C C . PRO A 1 94 ? 19.503 5.135 -17.813 1.00 84.31 94 PRO A C 1
ATOM 727 O O . PRO A 1 94 ? 18.356 5.439 -17.487 1.00 84.31 94 PRO A O 1
ATOM 730 N N . ASP A 1 95 ? 19.803 4.011 -18.466 1.00 85.88 95 ASP A N 1
ATOM 731 C CA . ASP A 1 95 ? 18.813 3.048 -18.955 1.00 85.88 95 ASP A CA 1
ATOM 732 C C . ASP A 1 95 ? 18.081 2.353 -17.802 1.00 85.88 95 ASP A C 1
ATOM 734 O O . ASP A 1 95 ? 16.852 2.310 -17.795 1.00 85.88 95 ASP A O 1
ATOM 738 N N . GLU A 1 96 ? 18.809 1.905 -16.777 1.00 85.81 96 GLU A N 1
ATOM 739 C CA . GLU A 1 96 ? 18.237 1.302 -15.567 1.00 85.81 96 GLU A CA 1
ATOM 740 C C . GLU A 1 96 ? 17.395 2.313 -14.775 1.00 85.81 96 GLU A C 1
ATOM 742 O O . GLU A 1 96 ? 16.334 1.988 -14.236 1.00 85.81 96 GLU A O 1
ATOM 747 N N . LYS A 1 97 ? 17.812 3.587 -14.726 1.00 86.38 97 LYS A N 1
ATOM 748 C CA . LYS A 1 97 ? 16.998 4.663 -14.129 1.00 86.38 97 LYS A CA 1
ATOM 749 C C . LYS A 1 97 ? 15.701 4.885 -14.906 1.00 86.38 97 LYS A C 1
ATOM 751 O O . LYS A 1 97 ? 14.646 5.051 -14.288 1.00 86.38 97 LYS A O 1
ATOM 756 N N . ALA A 1 98 ? 15.769 4.886 -16.236 1.00 90.56 98 ALA A N 1
ATOM 757 C CA . ALA A 1 98 ? 14.605 5.048 -17.098 1.00 90.56 98 ALA A CA 1
ATOM 758 C C . ALA A 1 98 ? 13.643 3.854 -16.977 1.00 90.56 98 ALA A C 1
ATOM 760 O O . ALA A 1 98 ? 12.441 4.064 -16.802 1.00 90.56 98 ALA A O 1
ATOM 761 N N . ALA A 1 99 ? 14.164 2.624 -16.971 1.00 91.12 99 ALA A N 1
ATOM 762 C CA . ALA A 1 99 ? 13.382 1.408 -16.782 1.00 91.12 99 ALA A CA 1
ATOM 763 C C . ALA A 1 99 ? 12.735 1.355 -15.393 1.00 91.12 99 ALA A C 1
ATOM 765 O O . ALA A 1 99 ? 11.546 1.071 -15.280 1.00 91.12 99 ALA A O 1
ATOM 766 N N . ASN A 1 100 ? 13.457 1.733 -14.333 1.00 89.88 100 ASN A N 1
ATOM 767 C CA . ASN A 1 100 ? 12.889 1.836 -12.987 1.00 89.88 100 ASN A CA 1
ATOM 768 C C . ASN A 1 100 ? 11.782 2.892 -12.886 1.00 89.88 100 ASN A C 1
ATOM 770 O O . ASN A 1 100 ? 10.778 2.666 -12.207 1.00 89.88 100 ASN A O 1
ATOM 774 N N . ARG A 1 101 ? 11.944 4.046 -13.549 1.00 92.00 101 ARG A N 1
ATOM 775 C CA . ARG A 1 101 ? 10.906 5.085 -13.601 1.00 92.00 101 ARG A CA 1
ATOM 776 C C . ARG A 1 101 ? 9.654 4.554 -14.296 1.00 92.00 101 ARG A C 1
ATOM 778 O O . ARG A 1 101 ? 8.590 4.543 -13.680 1.00 92.00 101 ARG A O 1
ATOM 785 N N . LEU A 1 102 ? 9.797 4.085 -15.535 1.00 95.38 102 LEU A N 1
ATOM 786 C CA . LEU A 1 102 ? 8.675 3.619 -16.344 1.00 95.38 102 LEU A CA 1
ATOM 787 C C . LEU A 1 102 ? 8.023 2.366 -15.740 1.00 95.38 102 LEU A C 1
ATOM 789 O O . LEU A 1 102 ? 6.805 2.307 -15.631 1.00 95.38 102 LEU A O 1
ATOM 793 N N . GLY A 1 103 ? 8.808 1.406 -15.251 1.00 95.00 103 GLY A N 1
ATOM 794 C CA . GLY A 1 103 ? 8.304 0.209 -14.579 1.00 95.00 103 GLY A CA 1
ATOM 795 C C . GLY A 1 103 ? 7.483 0.537 -13.329 1.00 95.00 103 GLY A C 1
ATOM 796 O O . GLY A 1 103 ? 6.428 -0.055 -13.114 1.00 95.00 103 GLY A O 1
ATOM 797 N N . ALA A 1 104 ? 7.895 1.531 -12.534 1.00 92.75 104 ALA A N 1
ATOM 798 C CA . ALA A 1 104 ? 7.109 1.987 -11.387 1.00 92.75 104 ALA A CA 1
ATOM 799 C C . ALA A 1 104 ? 5.791 2.672 -11.795 1.00 92.75 104 ALA A C 1
ATOM 801 O O . ALA A 1 104 ? 4.801 2.554 -11.073 1.00 92.75 104 ALA A O 1
ATOM 802 N N . GLU A 1 105 ? 5.767 3.391 -12.921 1.00 95.31 105 GLU A N 1
ATOM 803 C CA . GLU A 1 105 ? 4.549 4.009 -13.460 1.00 95.31 105 GLU A CA 1
ATOM 804 C C . GLU A 1 105 ? 3.600 2.983 -14.094 1.00 95.31 105 GLU A C 1
ATOM 806 O O . GLU A 1 105 ? 2.401 3.060 -13.850 1.00 95.31 105 GLU A O 1
ATOM 811 N N . ILE A 1 106 ? 4.123 1.980 -14.806 1.00 97.06 106 ILE A N 1
ATOM 812 C CA . ILE A 1 106 ? 3.351 0.839 -15.322 1.00 97.06 106 ILE A CA 1
ATOM 813 C C . ILE A 1 106 ? 2.730 0.037 -14.173 1.00 97.06 106 ILE A C 1
ATOM 815 O O . ILE A 1 106 ? 1.572 -0.371 -14.238 1.00 97.06 106 ILE A O 1
ATOM 819 N N . LEU A 1 107 ? 3.505 -0.215 -13.116 1.00 96.12 107 LEU A N 1
ATOM 820 C CA . LEU A 1 107 ? 3.050 -1.010 -11.979 1.00 96.12 107 LEU A CA 1
ATOM 821 C C . LEU A 1 107 ? 1.945 -0.302 -11.185 1.00 96.12 107 LEU A C 1
ATOM 823 O O . LEU A 1 107 ? 1.022 -0.953 -10.698 1.00 96.12 107 LEU A O 1
ATOM 827 N N . LEU A 1 108 ? 2.056 1.019 -11.021 1.00 96.38 108 LEU A N 1
ATOM 828 C CA . LEU A 1 108 ? 1.095 1.822 -10.273 1.00 96.38 108 LEU A CA 1
ATOM 829 C C . LEU A 1 108 ? 0.916 3.206 -10.916 1.00 96.38 108 LEU A C 1
ATOM 831 O O . LEU A 1 108 ? 1.557 4.173 -10.478 1.00 96.38 108 LEU A O 1
ATOM 835 N N . PRO A 1 109 ? 0.029 3.327 -11.920 1.00 96.06 109 PRO A N 1
ATOM 836 C CA . PRO A 1 109 ? -0.222 4.587 -12.607 1.00 96.06 109 PRO A CA 1
ATOM 837 C C . PRO A 1 109 ? -0.650 5.705 -11.638 1.00 96.06 109 PRO A C 1
ATOM 839 O O . PRO A 1 109 ? -1.407 5.441 -10.695 1.00 96.06 109 PRO A O 1
ATOM 842 N N . PRO A 1 110 ? -0.194 6.960 -11.837 1.00 94.12 110 PRO A N 1
ATOM 843 C CA . PRO A 1 110 ? -0.506 8.078 -10.941 1.00 94.12 110 PRO A CA 1
ATOM 844 C C . PRO A 1 110 ? -2.006 8.291 -10.688 1.00 94.12 110 PRO A C 1
ATOM 846 O O . PRO A 1 110 ? -2.421 8.493 -9.548 1.00 94.12 110 PRO A O 1
ATOM 849 N N . SER A 1 111 ? -2.830 8.225 -11.734 1.00 94.94 111 SER A N 1
ATOM 850 C CA . SER A 1 111 ? -4.289 8.379 -11.657 1.00 94.94 111 SER A CA 1
ATOM 851 C C . SER A 1 111 ? -4.957 7.259 -10.857 1.00 94.94 111 SER A C 1
ATOM 853 O O . SER A 1 111 ? -5.847 7.523 -10.049 1.00 94.94 111 SER A O 1
ATOM 855 N N . CYS A 1 112 ? -4.482 6.021 -11.013 1.00 96.19 112 CYS A N 1
ATOM 856 C CA . CYS A 1 112 ? -4.953 4.875 -10.244 1.00 96.19 112 CYS A CA 1
ATOM 857 C C . CYS A 1 112 ? -4.645 5.055 -8.755 1.00 96.19 112 CYS A C 1
ATOM 859 O O . CYS A 1 112 ? -5.540 4.881 -7.932 1.00 96.19 112 CYS A O 1
ATOM 861 N N . LEU A 1 113 ? -3.428 5.491 -8.399 1.00 95.94 113 LEU A N 1
ATOM 862 C CA . LEU A 1 113 ? -3.097 5.779 -7.001 1.00 95.94 113 LEU A CA 1
ATOM 863 C C . LEU A 1 113 ? -3.955 6.922 -6.437 1.00 95.94 113 LEU A C 1
ATOM 865 O O . LEU A 1 113 ? -4.463 6.805 -5.326 1.00 95.94 113 LEU A O 1
ATOM 869 N N . LYS A 1 114 ? -4.170 7.999 -7.205 1.00 95.12 114 LYS A N 1
ATOM 870 C CA . LYS A 1 114 ? -5.058 9.109 -6.809 1.00 95.12 114 LYS A CA 1
ATOM 871 C C . LYS A 1 114 ? -6.497 8.650 -6.563 1.00 95.12 114 LYS A C 1
ATOM 873 O O . LYS A 1 114 ? -7.137 9.151 -5.648 1.00 95.12 114 LYS A O 1
ATOM 878 N N . ARG A 1 115 ? -7.000 7.702 -7.360 1.00 93.06 115 ARG A N 1
ATOM 879 C CA . ARG A 1 115 ? -8.357 7.153 -7.224 1.00 93.06 115 ARG A CA 1
ATOM 880 C C . ARG A 1 115 ? -8.531 6.326 -5.949 1.00 93.06 115 ARG A C 1
ATOM 882 O O . ARG A 1 115 ? -9.587 6.398 -5.328 1.00 93.06 115 ARG A O 1
ATOM 889 N N . ILE A 1 116 ? -7.518 5.546 -5.574 1.00 92.88 116 ILE A N 1
ATOM 890 C CA . ILE A 1 116 ? -7.614 4.586 -4.460 1.00 92.88 116 ILE A CA 1
ATOM 891 C C . ILE A 1 116 ? -7.100 5.152 -3.129 1.00 92.88 116 ILE A C 1
ATOM 893 O O . ILE A 1 116 ? -7.378 4.588 -2.072 1.00 92.88 116 ILE A O 1
ATOM 897 N N . MET A 1 117 ? -6.352 6.260 -3.154 1.00 93.19 117 MET A N 1
ATOM 898 C CA . MET A 1 117 ? -5.781 6.880 -1.960 1.00 93.19 117 MET A CA 1
ATOM 899 C C . MET A 1 117 ? -6.621 8.059 -1.468 1.00 93.19 117 MET A C 1
ATOM 901 O O . MET A 1 117 ? -6.928 8.983 -2.218 1.00 93.19 117 MET A O 1
ATOM 905 N N . LYS A 1 118 ? -6.926 8.066 -0.168 1.00 85.81 118 LYS A N 1
ATOM 906 C CA . LYS A 1 118 ? -7.621 9.168 0.511 1.00 85.81 118 LYS A CA 1
ATOM 907 C C . LYS A 1 118 ? -6.672 9.889 1.468 1.00 85.81 118 LYS A C 1
ATOM 909 O O . LYS A 1 118 ? -5.779 9.271 2.039 1.00 85.81 118 LYS A O 1
ATOM 914 N N . LEU A 1 119 ? -6.880 11.196 1.629 1.00 86.81 119 LEU A N 1
ATOM 915 C CA . LEU A 1 119 ? -6.115 12.050 2.539 1.00 86.81 119 LEU A CA 1
ATOM 916 C C . LEU A 1 119 ? -6.912 12.345 3.825 1.00 86.81 119 LEU A C 1
ATOM 918 O O . LEU A 1 119 ? -8.133 12.495 3.733 1.00 86.81 119 LEU A O 1
ATOM 922 N N . PRO A 1 120 ? -6.247 12.524 4.984 1.00 92.25 120 PRO A N 1
ATOM 923 C CA . PRO A 1 120 ? -4.818 12.280 5.224 1.00 92.25 120 PRO A CA 1
ATOM 924 C C . PRO A 1 120 ? -4.463 10.783 5.107 1.00 92.25 120 PRO A C 1
ATOM 926 O O . PRO A 1 120 ? -5.310 9.926 5.348 1.00 92.25 120 PRO A O 1
ATOM 929 N N . VAL A 1 121 ? -3.230 10.469 4.695 1.00 93.25 121 VAL A N 1
ATOM 930 C CA . VAL A 1 121 ? -2.783 9.091 4.449 1.00 93.25 121 VAL A CA 1
ATOM 931 C C . VAL A 1 121 ? -2.346 8.421 5.747 1.00 93.25 121 VAL A C 1
ATOM 933 O O . VAL A 1 121 ? -1.267 8.707 6.260 1.00 93.25 121 VAL A O 1
ATOM 936 N N . ASP A 1 122 ? -3.139 7.467 6.229 1.00 94.94 122 ASP A N 1
ATOM 937 C CA . ASP A 1 122 ? -2.742 6.569 7.314 1.00 94.94 122 ASP A CA 1
ATOM 938 C C . ASP A 1 122 ? -2.161 5.230 6.802 1.00 94.94 122 ASP A C 1
ATOM 940 O O . ASP A 1 122 ? -2.211 4.887 5.616 1.00 94.94 122 ASP A O 1
ATOM 944 N N . SER A 1 123 ? -1.610 4.438 7.723 1.00 96.31 123 SER A N 1
ATOM 945 C CA . SER A 1 123 ? -1.014 3.127 7.436 1.00 96.31 123 SER A CA 1
ATOM 946 C C . SER A 1 123 ? -2.031 2.121 6.893 1.00 96.31 123 SER A C 1
ATOM 948 O O . SER A 1 123 ? -1.669 1.234 6.121 1.00 96.31 123 SER A O 1
ATOM 950 N N . LYS A 1 124 ? -3.317 2.242 7.252 1.00 93.44 124 LYS A N 1
ATOM 951 C CA . LYS A 1 124 ? -4.375 1.353 6.752 1.00 93.44 124 LYS A CA 1
ATOM 952 C C . LYS A 1 124 ? -4.751 1.709 5.324 1.00 93.44 124 LYS A C 1
ATOM 954 O O . LYS A 1 124 ? -4.913 0.794 4.522 1.00 93.44 124 LYS A O 1
ATOM 959 N N . ALA A 1 125 ? -4.822 2.993 4.985 1.00 94.31 125 ALA A N 1
ATOM 960 C CA . ALA A 1 125 ? -4.997 3.463 3.617 1.00 94.31 125 ALA A CA 1
ATOM 961 C C . ALA A 1 125 ? -3.842 2.978 2.725 1.00 94.31 125 ALA A C 1
ATOM 963 O O . ALA A 1 125 ? -4.087 2.442 1.644 1.00 94.31 125 ALA A O 1
ATOM 964 N N . ILE A 1 126 ? -2.599 3.052 3.218 1.00 97.00 126 ILE A N 1
ATOM 965 C CA . ILE A 1 126 ? -1.421 2.495 2.532 1.00 97.00 126 ILE A CA 1
ATOM 966 C C . ILE A 1 126 ? -1.559 0.982 2.326 1.00 97.00 126 ILE A C 1
ATOM 968 O O . ILE A 1 126 ? -1.377 0.504 1.207 1.00 97.00 126 ILE A O 1
ATOM 972 N N . ALA A 1 127 ? -1.924 0.228 3.365 1.00 95.38 127 ALA A N 1
ATOM 973 C CA . ALA A 1 127 ? -2.090 -1.223 3.277 1.00 95.38 127 ALA A CA 1
ATOM 974 C C . ALA A 1 127 ? -3.214 -1.641 2.309 1.00 95.38 127 ALA A C 1
ATOM 976 O O . ALA A 1 127 ? -3.063 -2.603 1.549 1.00 95.38 127 ALA A O 1
ATOM 977 N N . VAL A 1 128 ? -4.337 -0.916 2.301 1.00 93.06 128 VAL A N 1
ATOM 978 C CA . VAL A 1 128 ? -5.453 -1.153 1.371 1.00 93.06 128 VAL A CA 1
ATOM 979 C C . VAL A 1 128 ? -5.020 -0.879 -0.067 1.00 93.06 128 VAL A C 1
ATOM 981 O O . VAL A 1 128 ? -5.184 -1.757 -0.916 1.00 93.06 128 VAL A O 1
ATOM 984 N N . ALA A 1 129 ? -4.390 0.270 -0.327 1.00 95.56 129 ALA A N 1
ATOM 985 C CA . ALA A 1 129 ? -3.883 0.614 -1.653 1.00 95.56 129 ALA A CA 1
ATOM 986 C C . ALA A 1 129 ? -2.817 -0.382 -2.140 1.00 95.56 129 ALA A C 1
ATOM 988 O O . ALA A 1 129 ? -2.828 -0.782 -3.302 1.00 95.56 129 ALA A O 1
ATOM 989 N N . ALA A 1 130 ? -1.931 -0.845 -1.250 1.00 95.69 130 ALA A N 1
ATOM 990 C CA . ALA A 1 130 ? -0.917 -1.850 -1.567 1.00 95.69 130 ALA A CA 1
ATOM 991 C C . ALA A 1 130 ? -1.554 -3.173 -2.007 1.00 95.69 130 ALA A C 1
ATOM 993 O O . ALA A 1 130 ? -1.148 -3.761 -3.012 1.00 95.69 130 ALA A O 1
ATOM 994 N N . LYS A 1 131 ? -2.592 -3.617 -1.289 1.00 94.06 131 LYS A N 1
ATOM 995 C CA . LYS A 1 131 ? -3.345 -4.826 -1.628 1.00 94.06 131 LYS A CA 1
ATOM 996 C C . LYS A 1 131 ? -4.062 -4.696 -2.971 1.00 94.06 131 LYS A C 1
ATOM 998 O O . LYS A 1 131 ? -4.013 -5.632 -3.765 1.00 94.06 131 LYS A O 1
ATOM 1003 N N . GLU A 1 132 ? -4.714 -3.565 -3.221 1.00 94.25 132 GLU A N 1
ATOM 1004 C CA . GLU A 1 132 ? -5.430 -3.303 -4.474 1.00 94.25 132 GLU A CA 1
ATOM 1005 C C . GLU A 1 132 ? -4.475 -3.253 -5.675 1.00 94.25 132 GLU A C 1
ATOM 1007 O O . GLU A 1 132 ? -4.720 -3.901 -6.690 1.00 94.25 132 GLU A O 1
ATOM 1012 N N . ALA A 1 133 ? -3.328 -2.590 -5.520 1.00 95.25 133 ALA A N 1
ATOM 1013 C CA . ALA A 1 133 ? -2.276 -2.514 -6.533 1.00 95.25 133 ALA A CA 1
ATOM 1014 C C . ALA A 1 133 ? -1.440 -3.804 -6.676 1.00 95.25 133 ALA A C 1
ATOM 1016 O O . ALA A 1 133 ? -0.655 -3.940 -7.619 1.00 95.25 133 ALA A O 1
ATOM 1017 N N . LYS A 1 134 ? -1.585 -4.763 -5.749 1.00 95.19 134 LYS A N 1
ATOM 1018 C CA . LYS A 1 134 ? -0.753 -5.977 -5.637 1.00 95.19 134 LYS A CA 1
ATOM 1019 C C . LYS A 1 134 ? 0.748 -5.648 -5.582 1.00 95.19 134 LYS A C 1
ATOM 1021 O O . LYS A 1 134 ? 1.560 -6.231 -6.307 1.00 95.19 134 LYS A O 1
ATOM 1026 N N . VAL A 1 135 ? 1.104 -4.701 -4.717 1.00 93.69 135 VAL A N 1
ATOM 1027 C CA . VAL A 1 135 ? 2.481 -4.268 -4.418 1.00 93.69 135 VAL A CA 1
ATOM 1028 C C . VAL A 1 135 ? 2.722 -4.278 -2.904 1.00 93.69 135 VAL A C 1
ATOM 1030 O O . VAL A 1 135 ? 1.821 -4.587 -2.128 1.00 93.69 135 VAL A O 1
ATOM 1033 N N . SER A 1 136 ? 3.942 -3.975 -2.458 1.00 93.25 136 SER A N 1
ATOM 1034 C CA . SER A 1 136 ? 4.221 -3.795 -1.026 1.00 93.25 136 SER A CA 1
ATOM 1035 C C . SER A 1 136 ? 3.824 -2.396 -0.538 1.00 93.25 136 SER A C 1
ATOM 1037 O O . SER A 1 136 ? 3.798 -1.441 -1.315 1.00 93.25 136 SER A O 1
ATOM 1039 N N . GLU A 1 137 ? 3.589 -2.246 0.769 1.00 95.38 137 GLU A N 1
ATOM 1040 C CA . GLU A 1 137 ? 3.331 -0.938 1.401 1.00 95.38 137 GLU A CA 1
ATOM 1041 C C . GLU A 1 137 ? 4.464 0.068 1.137 1.00 95.38 137 GLU A C 1
ATOM 1043 O O . GLU A 1 137 ? 4.218 1.253 0.924 1.00 95.38 137 GLU A O 1
ATOM 1048 N N . VAL A 1 138 ? 5.703 -0.424 1.041 1.00 94.00 138 VAL A N 1
ATOM 1049 C CA . VAL A 1 138 ? 6.889 0.371 0.684 1.00 94.00 138 VAL A CA 1
ATOM 1050 C C . VAL A 1 138 ? 6.747 1.022 -0.688 1.00 94.00 138 VAL A C 1
ATOM 1052 O O . VAL A 1 138 ? 7.091 2.189 -0.851 1.00 94.00 138 VAL A O 1
ATOM 1055 N N . VAL A 1 139 ? 6.224 0.292 -1.679 1.00 93.50 139 VAL A N 1
ATOM 1056 C CA . VAL A 1 139 ? 6.018 0.831 -3.032 1.00 93.50 139 VAL A CA 1
ATOM 1057 C C . VAL A 1 139 ? 4.980 1.951 -3.009 1.00 93.50 139 VAL A C 1
ATOM 1059 O O . VAL A 1 139 ? 5.201 2.982 -3.640 1.00 93.50 139 VAL A O 1
ATOM 1062 N N . ILE A 1 140 ? 3.891 1.795 -2.247 1.00 96.75 140 ILE A N 1
ATOM 1063 C CA . ILE A 1 140 ? 2.892 2.859 -2.074 1.00 96.75 140 ILE A CA 1
ATOM 1064 C C . ILE A 1 140 ? 3.527 4.094 -1.433 1.00 96.75 140 ILE A C 1
ATOM 1066 O O . ILE A 1 140 ? 3.407 5.187 -1.980 1.00 96.75 140 ILE A O 1
ATOM 1070 N N . ALA A 1 141 ? 4.257 3.931 -0.327 1.00 96.62 141 ALA A N 1
ATOM 1071 C CA . ALA A 1 141 ? 4.901 5.043 0.373 1.00 96.62 141 ALA A CA 1
ATOM 1072 C C . ALA A 1 141 ? 5.937 5.775 -0.500 1.00 96.62 141 ALA A C 1
ATOM 1074 O O . ALA A 1 141 ? 5.953 7.003 -0.546 1.00 96.62 141 ALA A O 1
ATOM 1075 N N . LEU A 1 142 ? 6.745 5.042 -1.275 1.00 94.50 142 LEU A N 1
ATOM 1076 C CA . LEU A 1 142 ? 7.675 5.633 -2.245 1.00 94.50 142 LEU A CA 1
ATOM 1077 C C . LEU A 1 142 ? 6.947 6.413 -3.348 1.00 94.50 142 LEU A C 1
ATOM 1079 O O . LEU A 1 142 ? 7.438 7.450 -3.795 1.00 94.50 142 LEU A O 1
ATOM 1083 N N . ARG A 1 143 ? 5.785 5.932 -3.809 1.00 95.31 143 ARG A N 1
ATOM 1084 C CA . ARG A 1 143 ? 4.976 6.639 -4.813 1.00 95.31 143 ARG A CA 1
ATOM 1085 C C . ARG A 1 143 ? 4.334 7.892 -4.228 1.00 95.31 143 ARG A C 1
ATOM 1087 O O . ARG A 1 143 ? 4.394 8.927 -4.879 1.00 95.31 143 ARG A O 1
ATOM 1094 N N . LEU A 1 144 ? 3.831 7.838 -2.996 1.00 96.44 144 LEU A N 1
ATOM 1095 C CA . LEU A 1 144 ? 3.338 9.014 -2.273 1.00 96.44 144 LEU A CA 1
ATOM 1096 C C . LEU A 1 144 ? 4.430 10.065 -2.079 1.00 96.44 144 LEU A C 1
ATOM 1098 O O . LEU A 1 144 ? 4.193 11.235 -2.355 1.00 96.44 144 LEU A O 1
ATOM 1102 N N . PHE A 1 145 ? 5.637 9.650 -1.686 1.00 96.19 145 PHE A N 1
ATOM 1103 C CA . PHE A 1 145 ? 6.792 10.541 -1.583 1.00 96.19 145 PHE A CA 1
ATOM 1104 C C . PHE A 1 145 ? 7.105 11.223 -2.924 1.00 96.19 145 PHE A C 1
ATOM 1106 O O . PHE A 1 145 ? 7.256 12.440 -2.988 1.00 96.19 145 PHE A O 1
ATOM 1113 N N . LYS A 1 146 ? 7.163 10.457 -4.022 1.00 94.31 146 LYS A N 1
ATOM 1114 C CA . LYS A 1 146 ? 7.426 11.006 -5.366 1.00 94.31 146 LYS A CA 1
ATOM 1115 C C . LYS A 1 146 ? 6.305 11.918 -5.869 1.00 94.31 146 LYS A C 1
ATOM 1117 O O . LYS A 1 146 ? 6.571 12.830 -6.641 1.00 94.31 146 LYS A O 1
ATOM 1122 N N . MET A 1 147 ? 5.076 11.666 -5.433 1.00 94.94 147 MET A N 1
ATOM 1123 C CA . MET A 1 147 ? 3.871 12.414 -5.788 1.00 94.94 147 MET A CA 1
ATOM 1124 C C . MET A 1 147 ? 3.438 13.362 -4.657 1.00 94.94 147 MET A C 1
ATOM 1126 O O . MET A 1 147 ? 2.253 13.663 -4.518 1.00 94.94 147 MET A O 1
ATOM 1130 N N . ALA A 1 148 ? 4.375 13.832 -3.825 1.00 95.25 148 ALA A N 1
ATOM 1131 C CA . ALA A 1 148 ? 4.058 14.627 -2.639 1.00 95.25 148 ALA A CA 1
ATOM 1132 C C . ALA A 1 148 ? 3.196 15.854 -2.970 1.00 95.25 148 ALA A C 1
ATOM 1134 O O . ALA A 1 148 ? 2.219 16.126 -2.279 1.00 95.25 148 ALA A O 1
ATOM 1135 N N . THR A 1 149 ? 3.504 16.550 -4.068 1.00 94.06 149 THR A N 1
ATOM 1136 C CA . THR A 1 149 ? 2.734 17.711 -4.538 1.00 94.06 149 THR A CA 1
ATOM 1137 C C . THR A 1 149 ? 1.309 17.333 -4.937 1.00 94.06 149 THR A C 1
ATOM 1139 O O . THR A 1 149 ? 0.365 18.006 -4.529 1.00 94.06 149 THR A O 1
ATOM 1142 N N . ASP A 1 150 ? 1.136 16.236 -5.678 1.00 93.19 150 ASP A N 1
ATOM 1143 C CA . ASP A 1 150 ? -0.179 15.740 -6.098 1.00 93.19 150 ASP A CA 1
ATOM 1144 C C . ASP A 1 150 ? -1.080 15.380 -4.910 1.00 93.19 150 ASP A C 1
ATOM 1146 O O . ASP A 1 150 ? -2.295 15.567 -4.968 1.00 93.19 150 ASP A O 1
ATOM 1150 N N . PHE A 1 151 ? -0.477 14.863 -3.838 1.00 92.81 151 PHE A N 1
ATOM 1151 C CA . PHE A 1 151 ? -1.159 14.463 -2.608 1.00 92.81 151 PHE A CA 1
ATOM 1152 C C . PHE A 1 151 ? -1.116 15.530 -1.506 1.00 92.81 151 PHE A C 1
ATOM 1154 O O . PHE A 1 151 ? -1.578 15.271 -0.397 1.00 92.81 151 PHE A O 1
ATOM 1161 N N . GLN A 1 152 ? -0.591 16.728 -1.793 1.00 92.81 152 GLN A N 1
ATOM 1162 C CA . GLN A 1 152 ? -0.450 17.823 -0.824 1.00 92.81 152 GLN A CA 1
ATOM 1163 C C . GLN A 1 152 ? 0.219 17.364 0.488 1.00 92.81 152 GLN A C 1
ATOM 1165 O O . GLN A 1 152 ? -0.222 17.715 1.584 1.00 92.81 152 GLN A O 1
ATOM 1170 N N . LEU A 1 153 ? 1.249 16.522 0.371 1.00 94.81 153 LEU A N 1
ATOM 1171 C CA . LEU A 1 153 ? 2.041 16.030 1.494 1.00 94.81 153 LEU A CA 1
ATOM 1172 C C . LEU A 1 153 ? 3.185 17.009 1.750 1.00 94.81 153 LEU A C 1
ATOM 1174 O O . LEU A 1 153 ? 4.055 17.190 0.895 1.00 94.81 153 LEU A O 1
ATOM 1178 N N . SER A 1 154 ? 3.193 17.633 2.925 1.00 95.81 154 SER A N 1
ATOM 1179 C CA . SER A 1 154 ? 4.245 18.572 3.307 1.00 95.81 154 SER A CA 1
ATOM 1180 C C . SER A 1 154 ? 5.475 17.810 3.792 1.00 95.81 154 SER A C 1
ATOM 1182 O O . SER A 1 154 ? 5.413 17.102 4.798 1.00 95.81 154 SER A O 1
ATOM 1184 N N . SER A 1 155 ? 6.588 17.965 3.071 1.00 95.69 155 SER A N 1
ATOM 1185 C CA . SER A 1 155 ? 7.907 17.417 3.423 1.00 95.69 155 SER A CA 1
ATOM 1186 C C . SER A 1 155 ? 7.876 15.942 3.860 1.00 95.69 155 SER A C 1
ATOM 1188 O O . SER A 1 155 ? 8.331 15.631 4.959 1.00 95.69 155 SER A O 1
ATOM 1190 N N . PRO A 1 156 ? 7.321 15.013 3.056 1.00 97.62 156 PRO A N 1
ATOM 1191 C CA . PRO A 1 156 ? 7.253 13.619 3.461 1.00 97.62 156 PRO A CA 1
ATOM 1192 C C . PRO A 1 156 ? 8.650 13.026 3.623 1.00 97.62 156 PRO A C 1
ATOM 1194 O O . PRO A 1 156 ? 9.558 13.313 2.844 1.00 97.62 156 PRO A O 1
ATOM 1197 N N . VAL A 1 157 ? 8.790 12.146 4.604 1.00 98.19 157 VAL A N 1
ATOM 1198 C CA . VAL A 1 157 ? 9.994 11.376 4.882 1.00 98.19 157 VAL A CA 1
ATOM 1199 C C . VAL A 1 157 ? 9.640 9.896 4.854 1.00 98.19 157 VAL A C 1
ATOM 1201 O O . VAL A 1 157 ? 8.642 9.466 5.432 1.00 98.19 157 VAL A O 1
ATOM 1204 N N . ILE A 1 158 ? 10.468 9.102 4.185 1.00 98.06 158 ILE A N 1
ATOM 1205 C CA . ILE A 1 158 ? 10.414 7.640 4.223 1.00 98.06 158 ILE A CA 1
ATOM 1206 C C . ILE A 1 158 ? 11.778 7.106 4.643 1.00 98.06 158 ILE A C 1
ATOM 1208 O O . ILE A 1 158 ? 12.792 7.577 4.138 1.00 98.06 158 ILE A O 1
ATOM 1212 N N . ALA A 1 159 ? 11.817 6.125 5.538 1.00 97.38 159 ALA A N 1
ATOM 1213 C CA . ALA A 1 159 ? 13.050 5.509 6.010 1.00 97.38 159 ALA A CA 1
ATOM 1214 C C . ALA A 1 159 ? 12.917 3.989 6.126 1.00 97.38 159 ALA A C 1
ATOM 1216 O O . ALA A 1 159 ? 11.878 3.473 6.544 1.00 97.38 159 ALA A O 1
ATOM 1217 N N . ARG A 1 160 ? 13.995 3.276 5.790 1.00 96.44 160 ARG A N 1
ATOM 1218 C CA . ARG A 1 160 ? 14.183 1.858 6.119 1.00 96.44 160 ARG A CA 1
ATOM 1219 C C . ARG A 1 160 ? 15.028 1.755 7.373 1.00 96.44 160 ARG A C 1
ATOM 1221 O O . ARG A 1 160 ? 16.133 2.296 7.414 1.00 96.44 160 ARG A O 1
ATOM 1228 N N . LEU A 1 161 ? 14.531 0.993 8.334 1.00 95.19 161 LEU A N 1
ATOM 1229 C CA . LEU A 1 161 ? 15.233 0.689 9.566 1.00 95.19 161 LEU A CA 1
ATOM 1230 C C . LEU A 1 161 ? 15.488 -0.817 9.659 1.00 95.19 161 LEU A C 1
ATOM 1232 O O . LEU A 1 161 ? 14.628 -1.638 9.325 1.00 95.19 161 LEU A O 1
ATOM 1236 N N . GLU A 1 162 ? 16.672 -1.178 10.132 1.00 94.56 162 GLU A N 1
ATOM 1237 C CA . GLU A 1 162 ? 17.036 -2.546 10.501 1.00 94.56 162 GLU A CA 1
ATOM 1238 C C . GLU A 1 162 ? 17.833 -2.498 11.790 1.00 94.56 162 GLU A C 1
ATOM 1240 O O . GLU A 1 162 ? 18.772 -1.710 11.890 1.00 94.56 162 GLU A O 1
ATOM 1245 N N . GLU A 1 163 ? 17.457 -3.336 12.758 1.00 90.38 163 GLU A N 1
ATOM 1246 C CA . GLU A 1 163 ? 18.106 -3.370 14.076 1.00 90.38 163 GLU A CA 1
ATOM 1247 C C . GLU A 1 163 ? 18.191 -1.969 14.712 1.00 90.38 163 GLU A C 1
ATOM 1249 O O . GLU A 1 163 ? 19.206 -1.588 15.287 1.00 90.38 163 GLU A O 1
ATOM 1254 N N . SER A 1 164 ? 17.118 -1.181 14.563 1.00 91.25 164 SER A N 1
ATOM 1255 C CA . SER A 1 164 ? 17.005 0.200 15.055 1.00 91.25 164 SER A CA 1
ATOM 1256 C C . SER A 1 164 ? 17.955 1.221 14.416 1.00 91.25 164 SER A C 1
ATOM 1258 O O . SER A 1 164 ? 18.089 2.331 14.923 1.00 91.25 164 SER A O 1
ATOM 1260 N N . VAL A 1 165 ? 18.588 0.878 13.291 1.00 95.44 165 VAL A N 1
ATOM 1261 C CA . VAL A 1 165 ? 19.477 1.767 12.529 1.00 95.44 165 VAL A CA 1
ATOM 1262 C C . VAL A 1 165 ? 18.825 2.149 11.207 1.00 95.44 165 VAL A C 1
ATOM 1264 O O . VAL A 1 165 ? 18.355 1.275 10.466 1.00 95.44 165 VAL A O 1
ATOM 1267 N N . VAL A 1 166 ? 18.840 3.438 10.864 1.00 96.50 166 VAL A N 1
ATOM 1268 C CA . VAL A 1 166 ? 18.382 3.931 9.563 1.00 96.50 166 VAL A CA 1
ATOM 1269 C C . VAL A 1 166 ? 19.388 3.504 8.499 1.00 96.50 166 VAL A C 1
ATOM 1271 O O . VAL A 1 166 ? 20.512 3.993 8.423 1.00 96.50 166 VAL A O 1
ATOM 1274 N N . LYS A 1 167 ? 18.981 2.567 7.642 1.00 95.94 167 LYS A N 1
ATOM 1275 C CA . LYS A 1 167 ? 19.814 2.095 6.524 1.00 95.94 167 LYS A CA 1
ATOM 1276 C C . LYS A 1 167 ? 19.768 3.053 5.342 1.00 95.94 167 LYS A C 1
ATOM 1278 O O . LYS A 1 167 ? 20.757 3.200 4.632 1.00 95.94 167 LYS A O 1
ATOM 1283 N N . TRP A 1 168 ? 18.618 3.684 5.125 1.00 94.81 168 TRP A N 1
ATOM 1284 C CA . TRP A 1 168 ? 18.438 4.778 4.177 1.00 94.81 168 TRP A CA 1
ATOM 1285 C C . TRP A 1 168 ? 17.160 5.546 4.506 1.00 94.81 168 TRP A C 1
ATOM 1287 O O . TRP A 1 168 ? 16.226 4.996 5.096 1.00 94.81 168 TRP A O 1
ATOM 1297 N N . HIS A 1 169 ? 17.096 6.800 4.069 1.00 96.69 169 HIS A N 1
ATOM 1298 C CA . HIS A 1 169 ? 15.878 7.598 4.093 1.00 96.69 169 HIS A CA 1
ATOM 1299 C C . HIS A 1 169 ? 15.812 8.549 2.894 1.00 96.69 169 HIS A C 1
ATOM 1301 O O . HIS A 1 169 ? 16.821 8.853 2.254 1.00 96.69 169 HIS A O 1
ATOM 1307 N N . MET A 1 170 ? 14.609 9.024 2.584 1.00 95.62 170 MET A N 1
ATOM 1308 C CA . MET A 1 170 ? 14.355 10.079 1.609 1.00 95.62 170 MET A CA 1
ATOM 1309 C C . MET A 1 170 ? 13.494 11.176 2.255 1.00 95.62 170 MET A C 1
ATOM 1311 O O . MET A 1 170 ? 12.558 10.826 2.970 1.00 95.62 170 MET A O 1
ATOM 1315 N N . PRO A 1 171 ? 13.781 12.469 2.003 1.00 96.31 171 PRO A N 1
ATOM 1316 C CA . PRO A 1 171 ? 14.917 12.945 1.219 1.00 96.31 171 PRO A CA 1
ATOM 1317 C C . PRO A 1 171 ? 16.233 12.751 1.992 1.00 96.31 171 PRO A C 1
ATOM 1319 O O . PRO A 1 171 ? 16.252 12.787 3.219 1.00 96.31 171 PRO A O 1
ATOM 1322 N N . VAL A 1 172 ? 17.341 12.556 1.271 1.00 92.56 172 VAL A N 1
ATOM 1323 C CA . VAL A 1 172 ? 18.676 12.340 1.874 1.00 92.56 172 VAL A CA 1
ATOM 1324 C C . VAL A 1 172 ? 19.148 13.568 2.664 1.00 92.56 172 VAL A C 1
ATOM 1326 O O . VAL A 1 172 ? 19.939 13.457 3.589 1.00 92.56 172 VAL A O 1
ATOM 1329 N N . THR A 1 173 ? 18.633 14.752 2.328 1.00 93.81 173 THR A N 1
ATOM 1330 C CA . THR A 1 173 ? 18.953 16.017 3.001 1.00 93.81 173 THR A CA 1
ATOM 1331 C C . THR A 1 173 ? 18.269 16.189 4.354 1.00 93.81 173 THR A C 1
ATOM 1333 O O . THR A 1 173 ? 18.614 17.115 5.083 1.00 93.81 173 THR A O 1
ATOM 1336 N N . TYR A 1 174 ? 17.279 15.359 4.688 1.00 94.56 174 TYR A N 1
ATOM 1337 C CA . TYR A 1 174 ? 16.595 15.450 5.973 1.00 94.56 174 TYR A CA 1
ATOM 1338 C C . TYR A 1 174 ? 17.441 14.770 7.065 1.00 94.56 174 TYR A C 1
ATOM 1340 O O . TYR A 1 174 ? 17.748 13.590 6.918 1.00 94.56 174 TYR A O 1
ATOM 1348 N N . PRO A 1 175 ? 17.829 15.458 8.153 1.00 94.69 175 PRO A N 1
ATOM 1349 C CA . PRO A 1 175 ? 18.763 14.926 9.149 1.00 94.69 175 PRO A CA 1
ATOM 1350 C C . PRO A 1 175 ? 18.072 13.960 10.131 1.00 94.69 175 PRO A C 1
ATOM 1352 O O . PRO A 1 175 ? 17.942 14.246 11.323 1.00 94.69 175 PRO A O 1
ATOM 1355 N N . LEU A 1 176 ? 17.600 12.813 9.636 1.00 95.44 176 LEU A N 1
ATOM 1356 C CA . LEU A 1 176 ? 16.925 11.804 10.451 1.00 95.44 176 LEU A CA 1
ATOM 1357 C C . LEU A 1 176 ? 17.936 11.043 11.318 1.00 95.44 176 LEU A C 1
ATOM 1359 O O . LEU A 1 176 ? 18.780 10.317 10.801 1.00 95.44 176 LEU A O 1
ATOM 1363 N N . ARG A 1 177 ? 17.823 11.182 12.642 1.00 96.56 177 ARG A N 1
ATOM 1364 C CA . ARG A 1 177 ? 18.628 10.415 13.604 1.00 96.56 177 ARG A CA 1
ATOM 1365 C C . ARG A 1 177 ? 18.017 9.032 13.845 1.00 96.56 177 ARG A C 1
ATOM 1367 O O . ARG A 1 177 ? 16.793 8.907 13.880 1.00 96.56 177 ARG A O 1
ATOM 1374 N N . ASP A 1 178 ? 18.865 8.029 14.066 1.00 97.50 178 ASP A N 1
ATOM 1375 C CA . ASP A 1 178 ? 18.450 6.639 14.310 1.00 97.50 178 ASP A CA 1
ATOM 1376 C C . ASP A 1 178 ? 17.485 6.508 15.498 1.00 97.50 178 ASP A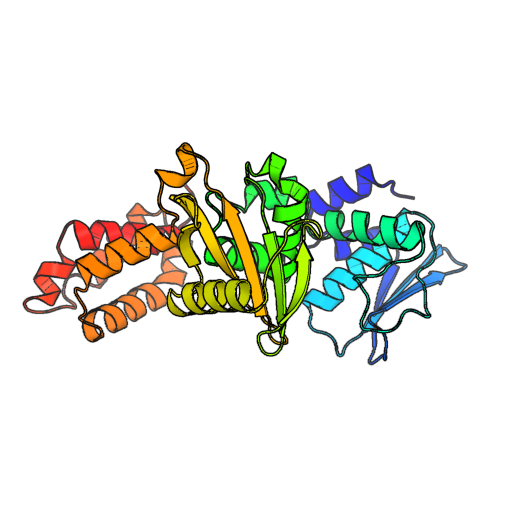 C 1
ATOM 1378 O O . ASP A 1 178 ? 16.425 5.895 15.380 1.00 97.50 178 ASP A O 1
ATOM 1382 N N . ASP A 1 179 ? 17.811 7.154 16.621 1.00 96.81 179 ASP A N 1
ATOM 1383 C CA . ASP A 1 179 ? 16.996 7.152 17.841 1.00 96.81 179 ASP A CA 1
ATOM 1384 C C . ASP A 1 179 ? 15.604 7.757 17.609 1.00 96.81 179 ASP A C 1
ATOM 1386 O O . ASP A 1 179 ? 14.595 7.195 18.035 1.00 96.81 179 ASP A O 1
ATOM 1390 N N . ALA A 1 180 ? 15.539 8.877 16.887 1.00 95.88 180 ALA A N 1
ATOM 1391 C CA . ALA A 1 180 ? 14.291 9.549 16.549 1.00 95.88 180 ALA A CA 1
ATOM 1392 C C . ALA A 1 180 ? 13.436 8.713 15.584 1.00 95.88 180 ALA A C 1
ATOM 1394 O O . ALA A 1 180 ? 12.229 8.577 15.785 1.00 95.88 180 ALA A O 1
ATOM 1395 N N . ALA A 1 181 ? 14.053 8.125 14.555 1.00 96.88 181 ALA A N 1
ATOM 1396 C CA . ALA A 1 181 ? 13.358 7.272 13.598 1.00 96.88 181 ALA A CA 1
ATOM 1397 C C . ALA A 1 181 ? 12.758 6.039 14.285 1.00 96.88 181 ALA A C 1
ATOM 1399 O O . ALA A 1 181 ? 11.580 5.729 14.089 1.00 96.88 181 ALA A O 1
ATOM 1400 N N . GLN A 1 182 ? 13.555 5.371 15.123 1.00 96.75 182 GLN A N 1
ATOM 1401 C CA . GLN A 1 182 ? 13.113 4.194 15.857 1.00 96.75 182 GLN A CA 1
ATOM 1402 C C . GLN A 1 182 ? 11.984 4.538 16.830 1.00 96.75 182 GLN A C 1
ATOM 1404 O O . GLN A 1 182 ? 10.968 3.843 16.858 1.00 96.75 182 GLN A O 1
ATOM 1409 N N . TYR A 1 183 ? 12.120 5.645 17.567 1.00 96.25 183 TYR A N 1
ATOM 1410 C CA . TYR A 1 183 ? 11.087 6.132 18.478 1.00 96.25 183 TYR A CA 1
ATOM 1411 C C . TYR A 1 183 ? 9.741 6.328 17.765 1.00 96.25 183 TYR A C 1
ATOM 1413 O O . TYR A 1 183 ? 8.723 5.777 18.193 1.00 96.25 183 TYR A O 1
ATOM 1421 N N . LEU A 1 184 ? 9.735 7.063 16.647 1.00 97.06 184 LEU A N 1
ATOM 1422 C CA . LEU A 1 184 ? 8.522 7.324 15.867 1.00 97.06 184 LEU A CA 1
ATOM 1423 C C . LEU A 1 184 ? 7.905 6.028 15.328 1.00 97.06 184 LEU A C 1
ATOM 1425 O O . LEU A 1 184 ? 6.688 5.838 15.413 1.00 97.06 184 LEU A O 1
ATOM 1429 N N . TYR A 1 185 ? 8.736 5.118 14.812 1.00 97.38 185 TYR A N 1
ATOM 1430 C CA . TYR A 1 185 ? 8.273 3.830 14.306 1.00 97.38 185 TYR A CA 1
ATOM 1431 C C . TYR A 1 185 ? 7.601 2.996 15.406 1.00 97.38 185 TYR A C 1
ATOM 1433 O O . TYR A 1 185 ? 6.474 2.534 15.223 1.00 97.38 185 TYR A O 1
ATOM 1441 N N . GLU A 1 186 ? 8.237 2.831 16.568 1.00 96.44 186 GLU A N 1
ATOM 1442 C CA . GLU A 1 186 ? 7.698 2.035 17.680 1.00 96.44 186 GLU A CA 1
ATOM 1443 C C . GLU A 1 186 ? 6.403 2.618 18.242 1.00 96.44 186 GLU A C 1
ATOM 1445 O O . GLU A 1 186 ? 5.457 1.881 18.549 1.00 96.44 186 GLU A O 1
ATOM 1450 N N . ARG A 1 187 ? 6.326 3.948 18.341 1.00 97.00 187 ARG A N 1
ATOM 1451 C CA . ARG A 1 187 ? 5.124 4.649 18.798 1.00 97.00 187 ARG A CA 1
ATOM 1452 C C . ARG A 1 187 ? 3.962 4.434 17.833 1.00 97.00 187 ARG A C 1
ATOM 1454 O O . ARG A 1 187 ? 2.876 4.054 18.278 1.00 97.00 187 ARG A O 1
ATOM 1461 N N . ALA A 1 188 ? 4.196 4.593 16.530 1.00 97.00 188 ALA A N 1
ATOM 1462 C CA . ALA A 1 188 ? 3.193 4.324 15.504 1.00 97.00 188 ALA A CA 1
ATOM 1463 C C . ALA A 1 188 ? 2.785 2.845 15.469 1.00 97.00 188 ALA A C 1
ATOM 1465 O O . ALA A 1 188 ? 1.592 2.543 15.433 1.00 97.00 188 ALA A O 1
ATOM 1466 N N . ALA A 1 189 ? 3.739 1.916 15.562 1.00 95.38 189 ALA A N 1
ATOM 1467 C CA . ALA A 1 189 ? 3.468 0.480 15.604 1.00 95.38 189 ALA A CA 1
ATOM 1468 C C . ALA A 1 189 ? 2.600 0.100 16.817 1.00 95.38 189 ALA A C 1
ATOM 1470 O O . ALA A 1 189 ? 1.590 -0.591 16.665 1.00 95.38 189 ALA A O 1
ATOM 1471 N N . THR A 1 190 ? 2.924 0.627 18.001 1.00 94.94 190 THR A N 1
ATOM 1472 C CA . THR A 1 190 ? 2.153 0.415 19.239 1.00 94.94 190 THR A CA 1
ATOM 1473 C C . THR A 1 190 ? 0.742 1.004 19.144 1.00 94.94 190 THR A C 1
ATOM 1475 O O . THR A 1 190 ? -0.212 0.420 19.656 1.00 94.94 190 THR A O 1
ATOM 1478 N N . ALA A 1 191 ? 0.576 2.120 18.429 1.00 93.06 191 ALA A N 1
ATOM 1479 C CA . ALA A 1 191 ? -0.723 2.727 18.129 1.00 93.06 191 ALA A CA 1
ATOM 1480 C C . ALA A 1 191 ? -1.524 1.980 17.032 1.00 93.06 191 ALA A C 1
ATOM 1482 O O . ALA A 1 191 ? -2.605 2.414 16.627 1.00 93.06 191 ALA A O 1
ATOM 1483 N N . GLY A 1 192 ? -1.027 0.832 16.558 1.00 91.75 192 GLY A N 1
ATOM 1484 C CA . GLY A 1 192 ? -1.670 -0.008 15.546 1.00 91.75 192 GLY A CA 1
ATOM 1485 C C . GLY A 1 192 ? -1.345 0.374 14.099 1.00 91.75 192 GLY A C 1
ATOM 1486 O O . GLY A 1 192 ? -2.072 -0.029 13.184 1.00 91.75 192 GLY A O 1
ATOM 1487 N N . GLY A 1 193 ? -0.251 1.109 13.899 1.00 95.25 193 GLY A N 1
ATOM 1488 C CA . GLY A 1 193 ? 0.356 1.439 12.609 1.00 95.25 193 GLY A CA 1
ATOM 1489 C C . GLY A 1 193 ? 0.381 2.934 12.300 1.00 95.25 193 GLY A C 1
ATOM 1490 O O . GLY A 1 193 ? 1.213 3.363 11.510 1.00 95.25 193 GLY A O 1
ATOM 1491 N N . THR A 1 194 ? -0.485 3.738 12.922 1.00 96.50 194 THR A N 1
ATOM 1492 C CA . THR A 1 194 ? -0.557 5.186 12.681 1.00 96.50 194 THR A CA 1
ATOM 1493 C C . THR A 1 194 ? -0.610 5.965 13.978 1.00 96.50 194 THR A C 1
ATOM 1495 O O . THR A 1 194 ? -1.357 5.613 14.890 1.00 96.50 194 THR A O 1
ATOM 1498 N N . LEU A 1 195 ? 0.157 7.049 14.014 1.00 95.94 195 LEU A N 1
ATOM 1499 C CA . LEU A 1 195 ? 0.243 7.990 15.116 1.00 95.94 195 LEU A CA 1
ATOM 1500 C C . LEU A 1 195 ? 0.197 9.415 14.568 1.00 95.94 195 LEU A C 1
ATOM 1502 O O . LEU A 1 195 ? 0.938 9.748 13.647 1.00 95.94 195 LEU A O 1
ATOM 1506 N N . ARG A 1 196 ? -0.648 10.254 15.161 1.00 95.94 196 ARG A N 1
ATOM 1507 C CA . ARG A 1 196 ? -0.553 11.706 15.027 1.00 95.94 196 ARG A CA 1
ATOM 1508 C C . ARG A 1 196 ? 0.174 12.246 16.248 1.00 95.94 196 ARG A C 1
ATOM 1510 O O . ARG A 1 196 ? -0.190 11.911 17.374 1.00 95.94 196 ARG A O 1
ATOM 1517 N N . GLU A 1 197 ? 1.192 13.054 16.013 1.00 94.62 197 GLU A N 1
ATOM 1518 C CA . GLU A 1 197 ? 2.020 13.666 17.051 1.00 94.62 197 GLU A CA 1
ATOM 1519 C C . GLU A 1 197 ? 2.469 15.052 16.581 1.00 94.62 197 GLU A C 1
ATOM 1521 O O . GLU A 1 197 ? 2.232 15.418 15.431 1.00 94.62 197 GLU A O 1
ATOM 1526 N N . ASN A 1 198 ? 3.087 15.831 17.460 1.00 94.88 198 ASN A N 1
ATOM 1527 C CA . ASN A 1 198 ? 3.734 17.080 17.087 1.00 94.88 198 ASN A CA 1
ATOM 1528 C C . ASN A 1 198 ? 5.249 16.880 17.048 1.00 94.88 198 ASN A C 1
ATOM 1530 O O . ASN A 1 198 ? 5.803 16.154 17.874 1.00 94.88 198 ASN A O 1
ATOM 1534 N N . ASP A 1 199 ? 5.923 17.550 16.120 1.00 92.75 199 ASP A N 1
ATOM 1535 C CA . ASP A 1 199 ? 7.379 17.636 16.144 1.00 92.75 199 ASP A CA 1
ATOM 1536 C C . ASP A 1 199 ? 7.888 18.567 17.268 1.00 92.75 199 ASP A C 1
ATOM 1538 O O . ASP A 1 199 ? 7.126 19.090 18.090 1.00 92.75 199 ASP A O 1
ATOM 1542 N N . SER A 1 200 ? 9.205 18.788 17.313 1.00 88.81 200 SER A N 1
ATOM 1543 C CA . SER A 1 200 ? 9.838 19.666 18.305 1.00 88.81 200 SER A CA 1
ATOM 1544 C C . SER A 1 200 ? 9.390 21.129 18.228 1.00 88.81 200 SER A C 1
ATOM 1546 O O . SER A 1 200 ? 9.519 21.849 19.215 1.00 88.81 200 SER A O 1
ATOM 1548 N N . GLU A 1 201 ? 8.865 21.568 17.084 1.00 92.50 201 GLU A N 1
ATOM 1549 C CA . GLU A 1 201 ? 8.371 22.927 16.842 1.00 92.50 201 GLU A CA 1
ATOM 1550 C C . GLU A 1 201 ? 6.843 23.028 16.996 1.00 92.50 201 GLU A C 1
ATOM 1552 O O . GLU A 1 201 ? 6.248 24.045 16.649 1.00 92.50 201 GLU A O 1
ATOM 1557 N N . GLN A 1 202 ? 6.202 22.002 17.570 1.00 93.62 202 GLN A N 1
ATOM 1558 C CA . GLN A 1 202 ? 4.748 21.904 17.747 1.00 93.62 202 GLN A CA 1
ATOM 1559 C C . GLN A 1 202 ? 3.951 21.798 16.439 1.00 93.62 202 GLN A C 1
ATOM 1561 O O . GLN A 1 202 ? 2.738 22.022 16.432 1.00 93.62 202 GLN A O 1
ATOM 1566 N N . MET A 1 203 ? 4.595 21.407 15.340 1.00 95.00 203 MET A N 1
ATOM 1567 C CA . MET A 1 203 ? 3.921 21.199 14.065 1.00 95.00 203 MET A CA 1
ATOM 1568 C C . MET A 1 203 ? 3.362 19.772 13.981 1.00 95.00 203 MET A C 1
ATOM 1570 O O . MET A 1 203 ? 4.087 18.813 14.260 1.00 95.00 203 MET A O 1
ATOM 1574 N N . PRO A 1 204 ? 2.088 19.595 13.584 1.00 96.69 204 PRO A N 1
ATOM 1575 C CA . PRO A 1 204 ? 1.459 18.283 13.560 1.00 96.69 204 PRO A CA 1
ATOM 1576 C C . PRO A 1 204 ? 2.022 17.418 12.429 1.00 96.69 204 PRO A C 1
ATOM 1578 O O . PRO A 1 204 ? 2.014 17.805 11.257 1.00 96.69 204 PRO A O 1
ATOM 1581 N N . ILE A 1 205 ? 2.440 16.207 12.777 1.00 97.12 205 ILE A N 1
ATOM 1582 C CA . ILE A 1 205 ? 2.901 15.168 11.862 1.00 97.12 205 ILE A CA 1
ATOM 1583 C C . ILE A 1 205 ? 1.981 13.951 11.929 1.00 97.12 205 ILE A C 1
ATOM 1585 O O . ILE A 1 205 ? 1.401 13.625 12.968 1.00 97.12 205 ILE A O 1
ATOM 1589 N N . LEU A 1 206 ? 1.871 13.249 10.805 1.00 97.50 206 LEU A N 1
ATOM 1590 C CA . LEU A 1 206 ? 1.256 11.930 10.752 1.00 97.50 206 LEU A CA 1
ATOM 1591 C C . LEU A 1 206 ? 2.329 10.897 10.434 1.00 97.50 206 LEU A C 1
ATOM 1593 O O . LEU A 1 206 ? 3.026 11.000 9.427 1.00 97.50 206 LEU A O 1
ATOM 1597 N N . VAL A 1 207 ? 2.446 9.907 11.308 1.00 98.19 207 VAL A N 1
ATOM 1598 C CA . VAL A 1 207 ? 3.486 8.882 11.308 1.00 98.19 207 VAL A CA 1
ATOM 1599 C C . VAL A 1 207 ? 2.849 7.530 11.026 1.00 98.19 207 VAL A C 1
ATOM 1601 O O . VAL A 1 207 ? 1.852 7.155 11.644 1.00 98.19 207 VAL A O 1
ATOM 1604 N N . CYS A 1 208 ? 3.440 6.783 10.103 1.00 98.31 208 CYS A N 1
ATOM 1605 C CA . CYS A 1 208 ? 3.019 5.457 9.687 1.00 98.31 208 CYS A CA 1
ATOM 1606 C C . CYS A 1 208 ? 4.170 4.459 9.856 1.00 98.31 208 CYS A C 1
ATOM 1608 O O . CYS A 1 208 ? 5.224 4.593 9.232 1.00 98.31 208 CYS A O 1
ATOM 1610 N N . ALA A 1 209 ? 3.935 3.430 10.666 1.00 97.81 209 ALA A N 1
ATOM 1611 C CA . ALA A 1 209 ? 4.757 2.229 10.721 1.00 97.81 209 ALA A CA 1
ATOM 1612 C C . ALA A 1 209 ? 4.188 1.212 9.725 1.00 97.81 209 ALA A C 1
ATOM 1614 O O . ALA A 1 209 ? 3.071 0.718 9.906 1.00 97.81 209 ALA A O 1
ATOM 1615 N N . LEU A 1 210 ? 4.935 0.942 8.656 1.00 96.38 210 LEU A N 1
ATOM 1616 C CA . LEU A 1 210 ? 4.495 0.094 7.550 1.00 96.38 210 LEU A CA 1
ATOM 1617 C C . LEU A 1 210 ? 5.046 -1.325 7.682 1.00 96.38 210 LEU A C 1
ATOM 1619 O O . LEU A 1 210 ? 6.147 -1.546 8.191 1.00 96.38 210 LEU A O 1
ATOM 1623 N N . SER A 1 211 ? 4.281 -2.294 7.189 1.00 81.12 211 SER A N 1
ATOM 1624 C CA . SER A 1 211 ? 4.642 -3.705 7.258 1.00 81.12 211 SER A CA 1
ATOM 1625 C C . SER A 1 211 ? 5.605 -4.096 6.137 1.00 81.12 211 SER A C 1
ATOM 1627 O O . SER A 1 211 ? 5.334 -3.908 4.947 1.00 81.12 211 SER A O 1
ATOM 1629 N N . ASN A 1 212 ? 6.726 -4.712 6.508 1.00 86.25 212 ASN A N 1
ATOM 1630 C CA . ASN A 1 212 ? 7.579 -5.452 5.590 1.00 86.25 212 ASN A CA 1
ATOM 1631 C C . ASN A 1 212 ? 8.187 -6.672 6.319 1.00 86.25 212 ASN A C 1
ATOM 1633 O O . ASN A 1 212 ? 8.580 -6.541 7.476 1.00 86.25 212 ASN A O 1
ATOM 1637 N N . PRO A 1 213 ? 8.261 -7.862 5.687 1.00 83.44 213 PRO A N 1
ATOM 1638 C CA . PRO A 1 213 ? 8.765 -9.069 6.351 1.00 83.44 213 PRO A CA 1
ATOM 1639 C C . PRO A 1 213 ? 10.229 -9.000 6.794 1.00 83.44 213 PRO A C 1
ATOM 1641 O O . PRO A 1 213 ? 10.623 -9.734 7.695 1.00 83.44 213 PRO A O 1
ATOM 1644 N N . SER A 1 214 ? 11.043 -8.179 6.130 1.00 86.25 214 SER A N 1
ATOM 1645 C CA . SER A 1 214 ? 12.501 -8.208 6.274 1.00 86.25 214 SER A CA 1
ATOM 1646 C C . SER A 1 214 ? 13.071 -7.012 7.025 1.00 86.25 214 SER A C 1
ATOM 1648 O O . SER A 1 214 ? 14.202 -7.077 7.491 1.00 86.25 214 SER A O 1
ATOM 1650 N N . PHE A 1 215 ? 12.336 -5.907 7.101 1.00 91.62 215 PHE A N 1
ATOM 1651 C CA . PHE A 1 215 ? 12.824 -4.660 7.682 1.00 91.62 215 PHE A CA 1
ATOM 1652 C C . PHE A 1 215 ? 11.660 -3.772 8.112 1.00 91.62 215 PHE A C 1
ATOM 1654 O O . PHE A 1 215 ? 10.515 -3.989 7.727 1.00 91.62 215 PHE A O 1
ATOM 1661 N N . GLN A 1 216 ? 11.956 -2.754 8.907 1.00 94.94 216 GLN A N 1
ATOM 1662 C CA . GLN A 1 216 ? 10.978 -1.766 9.337 1.00 94.94 216 GLN A CA 1
ATOM 1663 C C . GLN A 1 216 ? 10.952 -0.600 8.354 1.00 94.94 216 GLN A C 1
ATOM 1665 O O . GLN A 1 216 ? 11.971 -0.245 7.753 1.00 94.94 216 GLN A O 1
ATOM 1670 N N . VAL A 1 217 ? 9.771 -0.019 8.166 1.00 97.12 217 VAL A N 1
ATOM 1671 C CA . VAL A 1 217 ? 9.575 1.088 7.231 1.00 97.12 217 VAL A CA 1
ATOM 1672 C C . VAL A 1 217 ? 8.781 2.174 7.928 1.00 97.12 217 VAL A C 1
ATOM 1674 O O . VAL A 1 217 ? 7.622 1.982 8.298 1.00 97.12 217 VAL A O 1
ATOM 1677 N N . LEU A 1 218 ? 9.429 3.317 8.095 1.00 98.31 218 LEU A N 1
ATOM 1678 C CA . LEU A 1 218 ? 8.844 4.523 8.648 1.00 98.31 218 LEU A CA 1
ATOM 1679 C C . LEU A 1 218 ? 8.440 5.439 7.495 1.00 98.31 218 LEU A C 1
ATOM 1681 O O . LEU A 1 218 ? 9.248 5.716 6.612 1.00 98.31 218 LEU A O 1
ATOM 1685 N N . PHE A 1 219 ? 7.208 5.929 7.515 1.00 98.44 219 PHE A N 1
ATOM 1686 C CA . PHE A 1 219 ? 6.744 6.986 6.624 1.00 98.44 219 PHE A CA 1
ATOM 1687 C C . PHE A 1 219 ? 6.049 8.058 7.452 1.00 98.44 219 PHE A C 1
ATOM 1689 O O . PHE A 1 219 ? 5.139 7.739 8.209 1.00 98.44 219 PHE A O 1
ATOM 1696 N N . PHE A 1 220 ? 6.449 9.317 7.328 1.00 98.06 220 PHE A N 1
ATOM 1697 C CA . PHE A 1 220 ? 5.763 10.416 7.999 1.00 98.06 220 PHE A CA 1
ATOM 1698 C C . PHE A 1 220 ? 5.784 11.687 7.166 1.00 98.06 220 PHE A C 1
ATOM 1700 O O . PHE A 1 220 ? 6.590 11.829 6.251 1.00 98.06 220 PHE A O 1
ATOM 1707 N N . TYR A 1 221 ? 4.872 12.604 7.457 1.00 97.94 221 TYR A N 1
ATOM 1708 C CA . TYR A 1 221 ? 4.788 13.896 6.786 1.00 97.94 221 TYR A CA 1
ATOM 1709 C C . TYR A 1 221 ? 4.058 14.908 7.673 1.00 97.94 221 TYR A C 1
ATOM 1711 O O . TYR A 1 221 ? 3.326 14.528 8.593 1.00 97.94 221 TYR A O 1
ATOM 1719 N N . TRP A 1 222 ? 4.250 16.194 7.392 1.00 97.25 222 TRP A N 1
ATOM 1720 C CA . TRP A 1 222 ? 3.600 17.277 8.124 1.00 97.25 222 TRP A CA 1
ATOM 1721 C C . TRP A 1 222 ? 2.193 17.518 7.590 1.00 97.25 222 TRP A C 1
ATOM 1723 O O . TRP A 1 222 ? 1.954 17.525 6.379 1.00 97.25 222 TRP A O 1
ATOM 1733 N N . LEU A 1 223 ? 1.256 17.740 8.503 1.00 95.81 223 LEU A N 1
ATOM 1734 C CA . LEU A 1 223 ? -0.129 18.031 8.172 1.00 95.81 223 LEU A CA 1
ATOM 1735 C C . LEU A 1 223 ? -0.289 19.533 7.948 1.00 95.81 223 LEU A C 1
ATOM 1737 O O . LEU A 1 223 ? 0.079 20.347 8.792 1.00 95.81 223 LEU A O 1
ATOM 1741 N N . ASN A 1 224 ? -0.882 19.908 6.816 1.00 91.81 224 ASN A N 1
ATOM 1742 C CA . ASN A 1 224 ? -1.375 21.275 6.649 1.00 91.81 224 ASN A CA 1
ATOM 1743 C C . ASN A 1 224 ? -2.609 21.522 7.539 1.00 91.81 224 ASN A C 1
ATOM 1745 O O . ASN A 1 224 ? -3.202 20.580 8.057 1.00 91.81 224 ASN A O 1
ATOM 1749 N N . GLU A 1 225 ? -3.038 22.777 7.689 1.00 89.31 225 GLU A N 1
ATOM 1750 C CA . GLU A 1 225 ? -4.155 23.163 8.572 1.00 89.31 225 GLU A CA 1
ATOM 1751 C C . GLU A 1 225 ? -5.450 22.362 8.318 1.00 89.31 225 GLU A C 1
ATOM 1753 O O . GLU A 1 225 ? -6.115 21.891 9.249 1.00 89.31 225 GLU A O 1
ATOM 1758 N N . LYS A 1 226 ? -5.781 22.115 7.044 1.00 89.19 226 LYS A N 1
ATOM 1759 C CA . LYS A 1 226 ? -6.953 21.318 6.654 1.00 89.19 226 LYS A CA 1
ATOM 1760 C C . LYS A 1 226 ? -6.804 19.844 7.039 1.00 89.19 226 LYS A C 1
ATOM 1762 O O . LYS A 1 226 ? -7.764 19.223 7.477 1.00 89.19 226 LYS A O 1
ATOM 1767 N N . GLN A 1 227 ? -5.621 19.262 6.872 1.00 91.12 227 GLN A N 1
ATOM 1768 C CA . GLN A 1 227 ? -5.353 17.875 7.265 1.00 91.12 227 GLN A CA 1
ATOM 1769 C C . GLN A 1 227 ? -5.240 17.725 8.793 1.00 91.12 227 GLN A C 1
ATOM 1771 O O . GLN A 1 227 ? -5.650 16.711 9.358 1.00 91.12 227 GLN A O 1
ATOM 1776 N N . ALA A 1 228 ? -4.713 18.737 9.481 1.00 91.06 228 ALA A N 1
ATOM 1777 C CA . ALA A 1 228 ? -4.544 18.752 10.928 1.00 91.06 228 ALA A CA 1
ATOM 1778 C C . ALA A 1 228 ? -5.891 18.787 11.670 1.00 91.06 228 ALA A C 1
ATOM 1780 O O . ALA A 1 228 ? -6.014 18.192 12.739 1.00 91.06 228 ALA A O 1
ATOM 1781 N N . SER A 1 229 ? -6.911 19.414 11.078 1.00 89.56 229 SER A N 1
ATOM 1782 C CA . SER A 1 229 ? -8.264 19.518 11.643 1.00 89.56 229 SER A CA 1
ATOM 1783 C C . SER A 1 229 ? -9.156 18.293 11.402 1.00 89.56 229 SER A C 1
ATOM 1785 O O . SER A 1 229 ? -10.212 18.182 12.023 1.00 89.56 229 SER A O 1
ATOM 1787 N N . VAL A 1 230 ? -8.744 17.354 10.542 1.00 89.00 230 VAL A N 1
ATOM 1788 C CA . VAL A 1 230 ? -9.544 16.173 10.184 1.00 89.00 230 VAL A CA 1
ATOM 1789 C C . VAL A 1 230 ? -8.829 14.890 10.632 1.00 89.00 230 VAL A C 1
ATOM 1791 O O . VAL A 1 230 ? -7.688 14.649 10.220 1.00 89.00 230 VAL A O 1
ATOM 1794 N N . PRO A 1 231 ? -9.457 14.040 11.469 1.00 91.00 231 PRO A N 1
ATOM 1795 C CA . PRO A 1 231 ? -8.901 12.733 11.793 1.00 91.00 231 PRO A CA 1
ATOM 1796 C C . PRO A 1 231 ? -8.918 11.829 10.558 1.00 91.00 231 PRO A C 1
ATOM 1798 O O . PRO A 1 231 ? -9.832 11.870 9.735 1.00 91.00 231 PRO A O 1
ATOM 1801 N N . THR A 1 232 ? -7.913 10.972 10.447 1.00 91.25 232 THR A N 1
ATOM 1802 C CA . THR A 1 232 ? -7.916 9.873 9.478 1.00 91.25 232 THR A CA 1
ATOM 1803 C C . THR A 1 232 ? -9.036 8.874 9.799 1.00 91.25 232 THR A C 1
ATOM 1805 O O . THR A 1 232 ? -9.480 8.801 10.953 1.00 91.25 232 THR A O 1
ATOM 1808 N N . PRO A 1 233 ? -9.481 8.048 8.833 1.00 88.12 233 PRO A N 1
ATOM 1809 C CA . PRO A 1 233 ? -10.426 6.968 9.113 1.00 88.12 233 PRO A CA 1
ATOM 1810 C C . PRO A 1 233 ? -9.955 6.049 10.251 1.00 88.12 233 PRO A C 1
ATOM 1812 O O . PRO A 1 233 ? -10.752 5.664 11.110 1.00 88.12 233 PRO A O 1
ATOM 1815 N N . TRP A 1 234 ? -8.655 5.740 10.319 1.00 89.69 234 TRP A N 1
ATOM 1816 C CA . TRP A 1 234 ? -8.093 4.971 11.430 1.00 89.69 234 TRP A CA 1
ATOM 1817 C C . TRP A 1 234 ? -8.252 5.670 12.788 1.00 89.69 234 TRP A C 1
ATOM 1819 O O . TRP A 1 234 ? -8.694 5.046 13.757 1.00 89.69 234 TRP A O 1
ATOM 1829 N N . GLU A 1 235 ? -7.928 6.961 12.872 1.00 91.75 235 GLU A N 1
ATOM 1830 C CA . GLU A 1 235 ? -8.074 7.741 14.106 1.00 91.75 235 GLU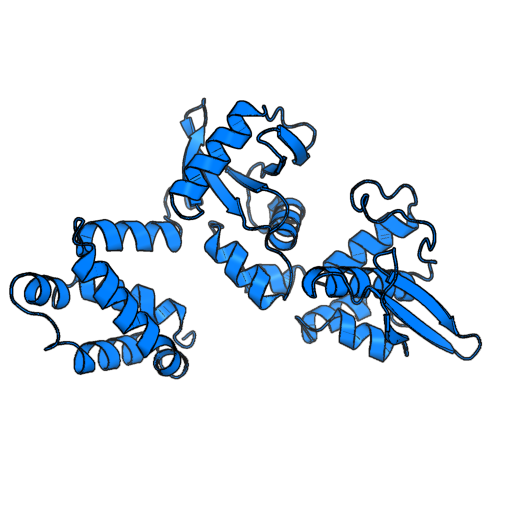 A CA 1
ATOM 1831 C C . GLU A 1 235 ? -9.538 7.864 14.526 1.00 91.75 235 GLU A C 1
ATOM 1833 O O . GLU A 1 235 ? -9.862 7.633 15.691 1.00 91.75 235 GLU A O 1
ATOM 1838 N N . GLN A 1 236 ? -10.433 8.161 13.581 1.00 91.44 236 GLN A N 1
ATOM 1839 C CA . GLN A 1 236 ? -11.870 8.247 13.835 1.00 91.44 236 GLN A CA 1
ATOM 1840 C C . GLN A 1 236 ? -12.399 6.924 14.394 1.00 91.44 236 GLN A C 1
ATOM 1842 O O . GLN A 1 236 ? -13.106 6.907 15.405 1.00 91.44 236 GLN A O 1
ATOM 1847 N N . ARG A 1 237 ? -11.991 5.797 13.800 1.00 90.50 237 ARG A N 1
ATOM 1848 C CA . ARG A 1 237 ? -12.312 4.468 14.320 1.00 90.50 237 ARG A CA 1
ATOM 1849 C C . ARG A 1 237 ? -11.818 4.297 15.751 1.00 90.50 237 ARG A C 1
ATOM 1851 O O . ARG A 1 237 ? -12.582 3.839 16.594 1.00 90.50 237 ARG A O 1
ATOM 1858 N N . LYS A 1 238 ? -10.565 4.652 16.043 1.00 90.62 238 LYS A N 1
ATOM 1859 C CA . LYS A 1 238 ? -9.990 4.506 17.389 1.00 90.62 238 LYS A CA 1
ATOM 1860 C C . LYS A 1 238 ? -10.692 5.370 18.429 1.00 90.62 238 LYS A C 1
ATOM 1862 O O . LYS A 1 238 ? -10.917 4.897 19.539 1.00 90.62 238 LYS A O 1
ATOM 1867 N N . GLN A 1 239 ? -11.091 6.584 18.066 1.00 92.00 239 GLN A N 1
ATOM 1868 C CA . GLN A 1 239 ? -11.868 7.468 18.934 1.00 92.00 239 GLN A CA 1
ATOM 1869 C C . GLN A 1 239 ? -13.253 6.885 19.245 1.00 92.00 239 GLN A C 1
ATOM 1871 O O . GLN A 1 239 ? -13.677 6.912 20.400 1.00 92.00 239 GLN A O 1
ATOM 1876 N N . LEU A 1 240 ? -13.939 6.322 18.244 1.00 93.31 240 LEU A N 1
ATOM 1877 C CA . LEU A 1 240 ? -15.213 5.628 18.447 1.00 93.31 240 LEU A CA 1
ATOM 1878 C C . LEU A 1 240 ? -15.035 4.376 19.315 1.00 93.31 240 LEU A C 1
ATOM 1880 O O . LEU A 1 240 ? -15.805 4.177 20.247 1.00 93.31 240 LEU A O 1
ATOM 1884 N N . GLU A 1 241 ? -14.002 3.565 19.059 1.00 93.31 241 GLU A N 1
ATOM 1885 C CA . GLU A 1 241 ? -13.694 2.368 19.855 1.00 93.31 241 GLU A CA 1
ATOM 1886 C C . GLU A 1 241 ? -13.419 2.720 21.323 1.00 93.31 241 GLU A C 1
ATOM 1888 O O . GLU A 1 241 ? -13.964 2.078 22.218 1.00 93.31 241 GLU A O 1
ATOM 1893 N N . ALA A 1 242 ? -12.613 3.752 21.579 1.00 92.44 242 ALA A N 1
ATOM 1894 C CA . ALA A 1 242 ? -12.281 4.179 22.935 1.00 92.44 242 ALA A CA 1
ATOM 1895 C C . ALA A 1 242 ? -13.527 4.597 23.729 1.00 92.44 242 ALA A C 1
ATOM 1897 O O . ALA A 1 242 ? -13.667 4.204 24.885 1.00 92.44 242 ALA A O 1
ATOM 1898 N N . LYS A 1 243 ? -14.442 5.341 23.094 1.00 94.31 243 LYS A N 1
ATOM 1899 C CA . LYS A 1 243 ? -15.693 5.800 23.716 1.00 94.31 243 LYS A CA 1
ATOM 1900 C C . LYS A 1 243 ? -16.733 4.689 23.861 1.00 94.31 243 LYS A C 1
ATOM 1902 O O . LYS A 1 243 ? -17.448 4.664 24.845 1.00 94.31 243 LYS A O 1
ATOM 1907 N N . LEU A 1 244 ? -16.856 3.798 22.877 1.00 95.31 244 LEU A N 1
ATOM 1908 C CA . LEU A 1 244 ? -17.904 2.773 22.876 1.00 95.31 244 LEU A CA 1
ATOM 1909 C C . LEU A 1 244 ? -17.584 1.630 23.840 1.00 95.31 244 LEU A C 1
ATOM 1911 O O . LEU A 1 244 ? -18.463 1.123 24.537 1.00 95.31 244 LEU A O 1
ATOM 1915 N N . PHE A 1 245 ? -16.327 1.189 23.841 1.00 94.88 245 PHE A N 1
ATOM 1916 C CA . PHE A 1 245 ? -15.924 0.016 24.605 1.00 94.88 245 PHE A CA 1
ATOM 1917 C C . PHE A 1 245 ? -15.413 0.383 25.998 1.00 94.88 245 PHE A C 1
ATOM 1919 O O . PHE A 1 245 ? -15.515 -0.445 26.894 1.00 94.88 245 PHE A O 1
ATOM 1926 N N . GLU A 1 246 ? -14.893 1.599 26.205 1.00 91.81 246 GLU A N 1
ATOM 1927 C CA . GLU A 1 246 ? -14.398 2.087 27.508 1.00 91.81 246 GLU A CA 1
ATOM 1928 C C . GLU A 1 246 ? -13.449 1.092 28.212 1.00 91.81 246 GLU A C 1
ATOM 1930 O O . GLU A 1 246 ? -13.455 0.928 29.428 1.00 91.81 246 GLU A O 1
ATOM 1935 N N . GLY A 1 247 ? -12.637 0.371 27.432 1.00 88.56 247 GLY A N 1
ATOM 1936 C CA . GLY A 1 247 ? -11.720 -0.652 27.945 1.00 88.56 247 GLY A CA 1
ATOM 1937 C C . GLY A 1 247 ? -12.322 -2.051 28.145 1.00 88.56 247 GLY A C 1
ATOM 1938 O O . GLY A 1 247 ? -11.565 -2.975 28.452 1.00 88.56 247 GLY A O 1
ATOM 1939 N N . ASP A 1 248 ? -13.622 -2.259 27.903 1.00 92.56 248 ASP A N 1
ATOM 1940 C CA . ASP A 1 248 ? -14.244 -3.589 27.847 1.00 92.56 248 ASP A CA 1
ATOM 1941 C C . ASP A 1 248 ? -13.756 -4.362 26.608 1.00 92.56 248 ASP A C 1
ATOM 1943 O O . ASP A 1 248 ? -14.353 -4.360 25.524 1.00 92.56 248 ASP A O 1
ATOM 1947 N N . LYS A 1 249 ? -12.628 -5.057 26.783 1.00 91.50 249 LYS A N 1
ATOM 1948 C CA . LYS A 1 249 ? -12.017 -5.895 25.745 1.00 91.50 249 LYS A CA 1
ATOM 1949 C C . LYS A 1 249 ? -12.909 -7.066 25.338 1.00 91.50 249 LYS A C 1
ATOM 1951 O O . LYS A 1 249 ? -12.802 -7.521 24.201 1.00 91.50 249 LYS A O 1
ATOM 1956 N N .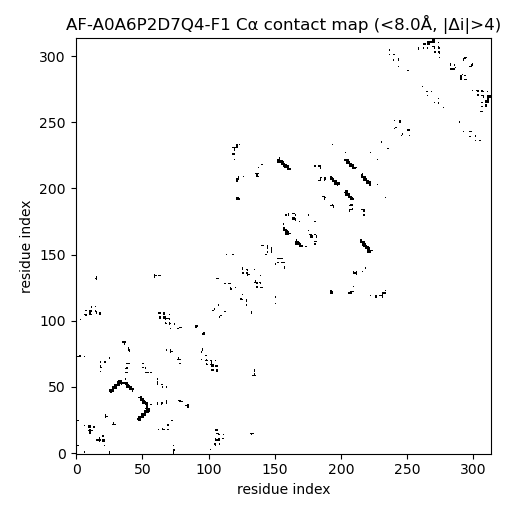 ASN A 1 250 ? -13.757 -7.581 26.232 1.00 92.50 250 ASN A N 1
ATOM 1957 C CA . ASN A 1 250 ?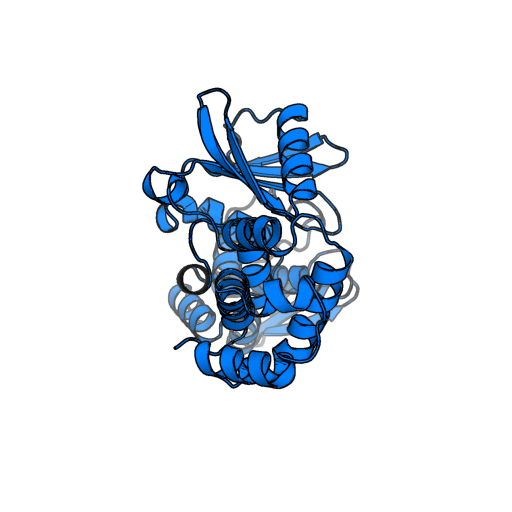 -14.649 -8.686 25.891 1.00 92.50 250 ASN A CA 1
ATOM 1958 C C . ASN A 1 250 ? -15.702 -8.202 24.893 1.00 92.50 250 ASN A C 1
ATOM 1960 O O . ASN A 1 250 ? -15.811 -8.773 23.804 1.00 92.50 250 ASN A O 1
ATOM 1964 N N . PHE A 1 251 ? -16.374 -7.094 25.215 1.00 93.81 251 PHE A N 1
ATOM 1965 C CA . PHE A 1 251 ? -17.356 -6.479 24.332 1.00 93.81 251 PHE A CA 1
ATOM 1966 C C . PHE A 1 251 ? -16.737 -6.129 22.977 1.00 93.81 251 PHE A C 1
ATOM 1968 O O . PHE A 1 251 ? -17.256 -6.542 21.939 1.00 93.81 251 PHE A O 1
ATOM 1975 N N . GLN A 1 252 ? -15.567 -5.480 22.975 1.00 94.19 252 GLN A N 1
ATOM 1976 C CA . GLN A 1 252 ? -14.848 -5.130 21.747 1.00 94.19 252 GLN A CA 1
ATOM 1977 C C . GLN A 1 252 ? -14.507 -6.351 20.879 1.00 94.19 252 GLN A C 1
ATOM 1979 O O . GLN A 1 252 ? -14.668 -6.304 19.654 1.00 94.19 252 GLN A O 1
ATOM 1984 N N . ASN A 1 253 ? -14.042 -7.445 21.487 1.00 93.19 253 ASN A N 1
ATOM 1985 C CA . ASN A 1 253 ? -13.663 -8.661 20.768 1.00 93.19 253 ASN A CA 1
ATOM 1986 C C . ASN A 1 253 ? -14.879 -9.375 20.174 1.00 93.19 253 ASN A C 1
ATOM 1988 O O . ASN A 1 253 ? -14.852 -9.741 18.996 1.00 93.19 253 ASN A O 1
ATOM 1992 N N . VAL A 1 254 ? -15.957 -9.528 20.952 1.00 93.25 254 VAL A N 1
ATOM 1993 C CA . VAL A 1 254 ? -17.215 -10.111 20.463 1.00 93.25 254 VAL A CA 1
ATOM 1994 C C . VAL A 1 254 ? -17.740 -9.283 19.296 1.00 93.25 254 VAL A C 1
ATOM 1996 O O . VAL A 1 254 ? -17.982 -9.827 18.221 1.00 93.25 254 VAL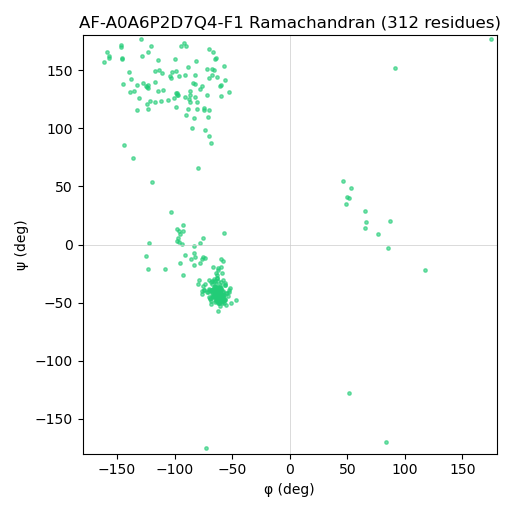 A O 1
ATOM 1999 N N . PHE A 1 255 ? -17.830 -7.964 19.466 1.00 92.75 255 PHE A N 1
ATOM 2000 C CA . PHE A 1 255 ? -18.324 -7.050 18.440 1.00 92.75 255 PHE A CA 1
ATOM 2001 C C . PHE A 1 255 ? -17.479 -7.093 17.161 1.00 92.75 255 PHE A C 1
ATOM 2003 O O . PHE A 1 255 ? -18.010 -7.162 16.051 1.00 92.75 255 PHE A O 1
ATOM 2010 N N . SER A 1 256 ? -16.151 -7.111 17.306 1.00 91.62 256 SER A N 1
ATOM 2011 C CA . SER A 1 256 ? -15.225 -7.253 16.178 1.00 91.62 256 SER A CA 1
ATOM 2012 C C . SER A 1 256 ? -15.440 -8.568 15.427 1.00 91.62 256 SER A C 1
ATOM 2014 O O . SER A 1 256 ? -15.396 -8.573 14.195 1.00 91.62 256 SER A O 1
ATOM 2016 N N . GLY A 1 257 ? -15.733 -9.656 16.147 1.00 93.44 257 GLY A N 1
ATOM 2017 C CA . GLY A 1 257 ? -16.121 -10.942 15.571 1.00 93.44 257 GLY A CA 1
ATOM 2018 C C . GLY A 1 257 ? -17.433 -10.873 14.784 1.00 93.44 257 GLY A C 1
ATOM 2019 O O . GLY A 1 257 ? -17.485 -11.364 13.657 1.00 93.44 257 GLY A O 1
ATOM 2020 N N . LEU A 1 258 ? -18.462 -10.207 15.324 1.00 95.00 258 LEU A N 1
ATOM 2021 C CA . LEU A 1 258 ? -19.751 -10.024 14.640 1.00 95.00 258 LEU A CA 1
ATOM 2022 C C . LEU A 1 258 ? -19.587 -9.250 13.324 1.00 95.00 258 LEU A C 1
ATOM 2024 O O . LEU A 1 258 ? -20.051 -9.707 12.277 1.00 95.00 258 LEU A O 1
ATOM 2028 N N . ILE A 1 259 ? -18.878 -8.114 13.352 1.00 93.44 259 ILE A N 1
ATOM 2029 C CA . ILE A 1 259 ? -18.583 -7.312 12.150 1.00 93.44 259 ILE A CA 1
ATOM 2030 C C . ILE A 1 259 ? -17.771 -8.133 11.140 1.00 93.44 259 ILE A C 1
ATOM 2032 O O . ILE A 1 259 ? -18.081 -8.140 9.948 1.00 93.44 259 ILE A O 1
ATOM 2036 N N . GLY A 1 260 ? -16.752 -8.863 11.606 1.00 91.69 260 GLY A N 1
ATOM 2037 C CA . GLY A 1 260 ? -15.924 -9.721 10.758 1.00 91.69 260 GLY A CA 1
ATOM 2038 C C . GLY A 1 260 ? -16.729 -10.814 10.050 1.00 91.69 260 GLY A C 1
ATOM 2039 O O . GLY A 1 260 ? -16.563 -11.010 8.845 1.00 91.69 260 GLY A O 1
ATOM 2040 N N . GLY A 1 261 ? -17.643 -11.473 10.767 1.00 92.62 261 GLY A N 1
ATOM 2041 C CA . GLY A 1 261 ? -18.555 -12.471 10.202 1.00 92.62 261 GLY A CA 1
ATOM 2042 C C . GLY A 1 261 ? -19.561 -11.878 9.210 1.00 92.62 261 GLY A C 1
ATOM 2043 O O . GLY A 1 261 ? -19.920 -12.530 8.231 1.00 92.62 261 GLY A O 1
ATOM 2044 N N . PHE A 1 262 ? -19.968 -10.623 9.409 1.00 94.12 262 PHE A N 1
ATOM 2045 C CA . PHE A 1 262 ? -20.932 -9.940 8.543 1.00 94.12 262 PHE A CA 1
ATOM 2046 C C . PHE A 1 262 ? -20.309 -9.321 7.279 1.00 94.12 262 PHE A C 1
ATOM 2048 O O . PHE A 1 262 ? -21.013 -9.057 6.305 1.00 94.12 262 PHE A O 1
ATOM 2055 N N . LYS A 1 263 ? -18.982 -9.140 7.248 1.00 90.19 263 LYS A N 1
ATOM 2056 C CA . LYS A 1 263 ? -18.240 -8.466 6.168 1.00 90.19 263 LYS A CA 1
ATOM 2057 C C . LYS A 1 263 ? -18.635 -8.906 4.755 1.00 90.19 263 LYS A C 1
ATOM 2059 O O . LYS A 1 263 ? -18.852 -8.059 3.897 1.00 90.19 263 LYS A O 1
ATOM 2064 N N . LYS A 1 264 ? -18.732 -10.216 4.496 1.00 89.06 264 LYS A N 1
ATOM 2065 C CA . LYS A 1 264 ? -19.090 -10.732 3.158 1.00 89.06 264 LYS A CA 1
ATOM 2066 C C . LYS A 1 264 ? -20.513 -10.347 2.743 1.00 89.06 264 LYS A C 1
ATOM 2068 O O . LYS A 1 264 ? -20.743 -10.084 1.571 1.00 89.06 264 LYS A O 1
ATOM 2073 N N . LYS A 1 265 ? -21.453 -10.303 3.692 1.00 90.00 265 LYS A N 1
ATOM 2074 C CA . LYS A 1 265 ? -22.849 -9.920 3.436 1.00 90.00 265 LYS A CA 1
ATOM 2075 C C . LYS A 1 265 ? -22.961 -8.423 3.126 1.00 90.00 265 LYS A C 1
ATOM 2077 O O . LYS A 1 265 ? -23.693 -8.056 2.213 1.00 90.00 265 LYS A O 1
ATOM 2082 N N . ALA A 1 266 ? -22.178 -7.590 3.814 1.00 90.06 266 ALA A N 1
ATOM 2083 C CA . ALA A 1 266 ? -22.160 -6.141 3.605 1.00 90.06 266 ALA A CA 1
ATOM 2084 C C . ALA A 1 266 ? -21.703 -5.723 2.192 1.00 90.06 266 ALA A C 1
ATOM 2086 O O . ALA A 1 266 ? -22.215 -4.747 1.662 1.00 90.06 266 ALA A O 1
ATOM 2087 N N . GLN A 1 267 ? -20.812 -6.480 1.539 1.00 88.62 267 GLN A N 1
ATOM 2088 C CA . GLN A 1 267 ? -20.282 -6.152 0.199 1.00 88.62 267 GLN A CA 1
ATOM 2089 C C . GLN A 1 267 ? -21.340 -6.048 -0.910 1.00 88.62 267 GLN A C 1
ATOM 2091 O O . GLN A 1 267 ? -21.075 -5.480 -1.968 1.00 88.62 267 GLN A O 1
ATOM 2096 N N . GLY A 1 268 ? -22.527 -6.622 -0.706 1.00 87.38 268 GLY A N 1
ATOM 2097 C CA . GLY A 1 268 ? -23.638 -6.532 -1.653 1.00 87.38 268 GLY A CA 1
ATOM 2098 C C . GLY A 1 268 ? -24.586 -5.355 -1.411 1.00 87.38 268 GLY A C 1
ATOM 2099 O O . GLY A 1 268 ? -25.459 -5.133 -2.246 1.00 87.38 268 GLY A O 1
ATOM 2100 N N . MET A 1 269 ? -24.432 -4.642 -0.295 1.00 91.31 269 MET A N 1
ATOM 2101 C CA . MET A 1 269 ? -25.414 -3.713 0.271 1.00 91.31 269 MET A CA 1
ATOM 2102 C C . MET A 1 269 ? -24.906 -2.268 0.234 1.00 91.31 269 MET A C 1
ATOM 2104 O O . MET A 1 269 ? -23.696 -2.037 0.160 1.00 91.31 269 MET A O 1
ATOM 2108 N N . THR A 1 270 ? -25.831 -1.307 0.307 1.00 91.88 270 THR A N 1
ATOM 2109 C CA . THR A 1 270 ? -25.494 0.078 0.669 1.00 91.88 270 THR A CA 1
ATOM 2110 C C . THR A 1 270 ? -25.025 0.134 2.126 1.00 91.88 270 THR A C 1
ATOM 2112 O O . THR A 1 270 ? -25.207 -0.824 2.887 1.00 91.88 270 THR A O 1
ATOM 2115 N N . SER A 1 271 ? -24.408 1.246 2.531 1.00 88.69 271 SER A N 1
ATOM 2116 C CA . SER A 1 271 ? -23.947 1.419 3.914 1.00 88.69 271 SER A CA 1
ATOM 2117 C C . SER A 1 271 ? -25.107 1.325 4.915 1.00 88.69 271 SER A C 1
ATOM 2119 O O . SER A 1 271 ? -25.002 0.624 5.926 1.00 88.69 271 SER A O 1
ATOM 2121 N N . GLU A 1 272 ? -26.241 1.960 4.601 1.00 92.94 272 GLU A N 1
ATOM 2122 C CA . GLU A 1 272 ? -27.412 1.960 5.482 1.00 92.94 272 GLU A CA 1
ATOM 2123 C C . GLU A 1 272 ? -28.113 0.596 5.509 1.00 92.94 272 GLU A C 1
ATOM 2125 O O . GLU A 1 272 ? -28.435 0.103 6.590 1.00 92.94 272 GLU A O 1
ATOM 2130 N N . ASP A 1 273 ? -28.255 -0.082 4.365 1.00 94.06 273 ASP A N 1
ATOM 2131 C CA . ASP A 1 273 ? -28.826 -1.437 4.326 1.00 94.06 273 ASP A CA 1
ATOM 2132 C C . ASP A 1 273 ? -27.966 -2.433 5.114 1.00 94.06 273 ASP A C 1
ATOM 2134 O O . ASP A 1 273 ? -28.486 -3.291 5.834 1.00 94.06 273 ASP A O 1
ATOM 2138 N N . ALA A 1 274 ? -26.636 -2.315 5.007 1.00 94.56 274 ALA A N 1
ATOM 2139 C CA . ALA A 1 274 ? -25.709 -3.142 5.768 1.00 94.56 274 ALA A CA 1
ATOM 2140 C C . ALA A 1 274 ? -25.860 -2.899 7.276 1.00 94.56 274 ALA A C 1
ATOM 2142 O O . ALA A 1 274 ? -25.886 -3.864 8.043 1.00 94.56 274 ALA A O 1
ATOM 2143 N N . TYR A 1 275 ? -25.990 -1.637 7.697 1.00 95.25 275 TYR A N 1
ATOM 2144 C CA . TYR A 1 275 ? -26.266 -1.277 9.086 1.00 95.25 275 TYR A CA 1
ATOM 2145 C C . TYR A 1 275 ? -27.593 -1.869 9.574 1.00 95.25 275 TYR A C 1
ATOM 2147 O O . TYR A 1 275 ? -27.587 -2.576 10.581 1.00 95.25 275 TYR A O 1
ATOM 2155 N N . LEU A 1 276 ? -28.701 -1.647 8.859 1.00 96.00 276 LEU A N 1
ATOM 2156 C CA . LEU A 1 276 ? -30.028 -2.127 9.260 1.00 96.00 276 LEU A CA 1
ATOM 2157 C C . LEU A 1 276 ? -30.049 -3.654 9.386 1.00 96.00 276 LEU A C 1
ATOM 2159 O O . LEU A 1 276 ? -30.517 -4.194 10.388 1.00 96.00 276 LEU A O 1
ATOM 2163 N N . ALA A 1 277 ? -29.468 -4.357 8.411 1.00 95.81 277 ALA A N 1
ATOM 2164 C CA . ALA A 1 277 ? -29.393 -5.814 8.420 1.00 95.81 277 ALA A CA 1
ATOM 2165 C C . ALA A 1 277 ? -28.459 -6.367 9.510 1.00 95.81 277 ALA A C 1
ATOM 2167 O O . ALA A 1 277 ? -28.698 -7.464 10.019 1.00 95.81 277 ALA A O 1
ATOM 2168 N N . PHE A 1 278 ? -27.384 -5.652 9.859 1.00 96.50 278 PHE A N 1
ATOM 2169 C CA . PHE A 1 278 ? -26.517 -6.019 10.980 1.00 96.50 278 PHE A CA 1
ATOM 2170 C C . PHE A 1 278 ? -27.222 -5.799 12.317 1.00 96.50 278 PHE A C 1
ATOM 2172 O O . PHE A 1 278 ? -27.172 -6.660 13.194 1.00 96.50 278 PHE A O 1
ATOM 2179 N N . TYR A 1 279 ? -27.880 -4.650 12.465 1.00 95.81 279 TYR A N 1
ATOM 2180 C CA . TYR A 1 279 ? -28.579 -4.272 13.680 1.00 95.81 279 TYR A CA 1
ATOM 2181 C C . TYR A 1 279 ? -29.719 -5.243 13.979 1.00 95.81 279 TYR A C 1
ATOM 2183 O O . TYR A 1 279 ? -29.770 -5.790 15.075 1.00 95.81 279 TYR A O 1
ATOM 2191 N N . ASP A 1 280 ? -30.569 -5.546 12.996 1.00 95.88 280 ASP A N 1
ATOM 2192 C CA . ASP A 1 280 ? -31.685 -6.478 13.181 1.00 95.88 280 ASP A CA 1
ATOM 2193 C C . ASP A 1 280 ? -31.220 -7.885 13.588 1.00 95.88 280 ASP A C 1
ATOM 2195 O O . ASP A 1 280 ? -31.829 -8.522 14.445 1.00 95.88 280 ASP A O 1
ATOM 2199 N N . LEU A 1 281 ? -30.084 -8.337 13.045 1.00 96.00 281 LEU A N 1
ATOM 2200 C CA . LEU A 1 281 ? -29.513 -9.648 13.351 1.00 96.00 281 LEU A CA 1
ATOM 2201 C C . LEU A 1 281 ? -28.945 -9.752 14.777 1.00 96.00 281 LEU A C 1
ATOM 2203 O O . LEU A 1 281 ? -28.913 -10.846 15.341 1.00 96.00 281 LEU A O 1
ATOM 2207 N N . TYR A 1 282 ? -28.455 -8.646 15.345 1.00 96.12 282 TYR A N 1
ATOM 2208 C CA . TYR A 1 282 ? -27.691 -8.661 16.597 1.00 96.12 282 TYR A CA 1
ATOM 2209 C C . TYR A 1 282 ? -28.269 -7.797 17.726 1.00 96.12 282 TYR A C 1
ATOM 2211 O O . TYR A 1 282 ? -27.686 -7.796 18.809 1.00 96.12 282 TYR A O 1
ATOM 2219 N N . LYS A 1 283 ? -29.411 -7.124 17.531 1.00 94.19 283 LYS A N 1
ATOM 2220 C CA . LYS A 1 283 ? -30.064 -6.283 18.554 1.00 94.19 283 LYS A CA 1
ATOM 2221 C C . LYS A 1 283 ? -30.285 -7.002 19.887 1.00 94.19 283 LYS A C 1
ATOM 2223 O O . LYS A 1 283 ? -30.010 -6.436 20.936 1.00 94.19 283 LYS A O 1
ATOM 2228 N N . ASP A 1 284 ? -30.619 -8.289 19.855 1.00 93.88 284 ASP A N 1
ATOM 2229 C CA . ASP A 1 284 ? -30.884 -9.081 21.066 1.00 93.88 284 ASP A CA 1
ATOM 2230 C C . ASP A 1 284 ? -29.658 -9.878 21.563 1.00 93.88 284 ASP A C 1
ATOM 2232 O O . ASP A 1 284 ? -29.766 -10.747 22.430 1.00 93.88 284 ASP A O 1
ATOM 2236 N N . ARG A 1 285 ? -28.465 -9.639 20.994 1.00 93.38 285 ARG A N 1
ATOM 2237 C CA . ARG A 1 285 ? -27.254 -10.426 21.291 1.00 93.38 285 ARG A CA 1
ATOM 2238 C C . ARG A 1 285 ? -26.642 -10.098 22.651 1.00 93.38 285 ARG A C 1
ATOM 2240 O O . ARG A 1 285 ? -26.060 -10.984 23.280 1.00 93.38 285 ARG A O 1
ATOM 2247 N N . PHE A 1 286 ? -26.702 -8.833 23.047 1.00 93.00 286 PHE A N 1
ATOM 2248 C CA . PHE A 1 286 ? -26.044 -8.312 24.243 1.00 93.00 286 PHE A CA 1
ATOM 2249 C C . PHE A 1 286 ? -27.031 -8.193 25.406 1.00 93.00 286 PHE A C 1
ATOM 2251 O O . PHE A 1 286 ? -28.242 -8.166 25.202 1.00 93.00 286 PHE A O 1
ATOM 2258 N N . LYS A 1 287 ? -26.510 -8.140 26.634 1.00 91.75 287 LYS A N 1
ATOM 2259 C CA . LYS A 1 287 ? -27.302 -8.007 27.865 1.00 91.75 287 LYS A CA 1
ATOM 2260 C C . LYS A 1 287 ? -26.785 -6.856 28.718 1.00 91.75 287 LYS A C 1
ATOM 2262 O O . LYS A 1 287 ? -25.655 -6.406 28.524 1.00 91.75 287 LYS A O 1
ATOM 2267 N N . ASP A 1 288 ? -27.622 -6.412 29.649 1.00 93.44 288 ASP A N 1
ATOM 2268 C CA . ASP A 1 288 ? -27.286 -5.429 30.678 1.00 93.44 288 ASP A CA 1
ATOM 2269 C C . ASP A 1 288 ? -26.652 -4.159 30.083 1.00 93.44 288 ASP A C 1
ATOM 2271 O O . ASP A 1 288 ? -27.175 -3.554 29.148 1.00 93.44 288 ASP A O 1
ATOM 2275 N N . ASP A 1 289 ? -25.503 -3.753 30.601 1.00 92.50 289 ASP A N 1
ATOM 2276 C CA . ASP A 1 289 ? -24.786 -2.575 30.141 1.00 92.50 289 ASP A CA 1
ATOM 2277 C C . ASP A 1 289 ? -24.327 -2.684 28.666 1.00 92.50 289 ASP A C 1
ATOM 2279 O O . ASP A 1 289 ? -24.479 -1.727 27.905 1.00 92.50 289 ASP A O 1
ATOM 2283 N N . GLN A 1 290 ? -23.900 -3.862 28.189 1.00 92.62 290 GLN A N 1
ATOM 2284 C CA . GLN A 1 290 ? -23.557 -4.049 26.770 1.00 92.62 290 GLN A CA 1
ATOM 2285 C C . GLN A 1 290 ? -24.780 -3.890 25.853 1.00 92.62 290 GLN A C 1
ATOM 2287 O O . GLN A 1 290 ? -24.638 -3.417 24.724 1.00 92.62 290 GLN A O 1
ATOM 2292 N N . TYR A 1 291 ? -25.982 -4.242 26.327 1.00 94.25 291 TYR A N 1
ATOM 2293 C CA . TYR A 1 291 ? -27.230 -3.992 25.599 1.00 94.25 291 TYR A CA 1
ATOM 2294 C C . TYR A 1 291 ? -27.479 -2.490 25.449 1.00 94.25 291 TYR A C 1
ATOM 2296 O O . TYR A 1 291 ? -27.730 -2.022 24.337 1.00 94.25 291 TYR A O 1
ATOM 2304 N N . ILE A 1 292 ? -27.344 -1.722 26.535 1.00 94.94 292 ILE A N 1
ATOM 2305 C CA . ILE A 1 292 ? -27.516 -0.261 26.512 1.00 94.94 292 ILE A CA 1
ATOM 2306 C C . ILE A 1 292 ? -26.516 0.371 25.536 1.00 94.94 292 ILE A C 1
ATOM 2308 O O . ILE A 1 292 ? -26.906 1.148 24.662 1.00 94.94 292 ILE A O 1
ATOM 2312 N N . ARG A 1 293 ? -25.236 -0.012 25.621 1.00 94.38 293 ARG A N 1
ATOM 2313 C CA . ARG A 1 293 ? -24.196 0.503 24.720 1.00 94.38 293 ARG A CA 1
ATOM 2314 C C . ARG A 1 293 ? -24.450 0.117 23.267 1.00 94.38 293 ARG A C 1
ATOM 2316 O O . ARG A 1 293 ? -24.288 0.974 22.405 1.00 94.38 293 ARG A O 1
ATOM 2323 N N . PHE A 1 294 ? -24.890 -1.111 22.978 1.00 95.69 294 PHE A N 1
ATOM 2324 C CA . PHE A 1 294 ? -25.223 -1.545 21.614 1.00 95.69 294 PHE A CA 1
ATOM 2325 C C . PHE A 1 294 ? -26.334 -0.697 20.975 1.00 95.69 294 PHE A C 1
ATOM 2327 O O . PHE A 1 294 ? -26.269 -0.380 19.789 1.00 95.69 294 PHE A O 1
ATOM 2334 N N . HIS A 1 295 ? -27.338 -0.296 21.758 1.00 95.62 295 HIS A N 1
ATOM 2335 C CA . HIS A 1 295 ? -28.469 0.497 21.265 1.00 95.62 295 HIS A CA 1
ATOM 2336 C C . HIS A 1 295 ? -28.180 2.005 21.198 1.00 95.62 295 HIS A C 1
ATOM 2338 O O . HIS A 1 295 ? -28.984 2.752 20.643 1.00 95.62 295 HIS A O 1
ATOM 2344 N N . SER A 1 296 ? -27.036 2.458 21.720 1.00 96.12 296 SER A N 1
ATOM 2345 C CA . SER A 1 296 ? -26.650 3.871 21.715 1.00 96.12 296 SER A CA 1
ATOM 2346 C C . SER A 1 296 ? -26.368 4.417 20.311 1.00 96.12 296 SER A C 1
ATOM 2348 O O . SER A 1 296 ? -25.862 3.707 19.437 1.00 96.12 296 SER A O 1
ATOM 2350 N N . ASP A 1 297 ? -26.589 5.721 20.121 1.00 95.75 297 ASP A N 1
ATOM 2351 C CA . ASP A 1 297 ? -26.242 6.428 18.880 1.00 95.75 297 ASP A CA 1
ATOM 2352 C C . ASP A 1 297 ? -24.759 6.273 18.522 1.00 95.75 297 ASP A C 1
ATOM 2354 O O . ASP A 1 297 ? -24.401 6.137 17.352 1.00 95.75 297 ASP A O 1
ATOM 2358 N N . LEU A 1 298 ? -23.888 6.227 19.535 1.00 94.81 298 LEU A N 1
ATOM 2359 C CA . LEU A 1 298 ? -22.455 6.010 19.360 1.00 94.81 298 LEU A CA 1
ATOM 2360 C C . LEU A 1 298 ? -22.162 4.648 18.715 1.00 94.81 298 LEU A C 1
ATOM 2362 O O . LEU A 1 298 ? -21.339 4.557 17.802 1.00 94.81 298 LEU A O 1
ATOM 2366 N N . CYS A 1 299 ? -22.841 3.588 19.160 1.00 94.38 299 CYS A N 1
ATOM 2367 C CA . CYS A 1 299 ? -22.679 2.265 18.568 1.00 94.38 299 CYS A CA 1
ATOM 2368 C C . CYS A 1 299 ? -23.231 2.216 17.146 1.00 94.38 299 CYS A C 1
ATOM 2370 O O . CYS A 1 299 ? -22.582 1.668 16.257 1.00 94.38 299 CYS A O 1
ATOM 2372 N N . GLN A 1 300 ? -24.373 2.854 16.892 1.00 94.25 300 GLN A N 1
ATOM 2373 C CA . GLN A 1 300 ? -24.921 2.937 15.541 1.00 94.25 300 GLN A CA 1
ATOM 2374 C C . GLN A 1 300 ? -23.964 3.661 14.581 1.00 94.25 300 GLN A C 1
ATOM 2376 O O . GLN A 1 300 ? -23.720 3.178 13.474 1.00 94.25 300 GLN A O 1
ATOM 2381 N N . GLN A 1 301 ? -23.371 4.782 15.008 1.00 93.50 301 GLN A N 1
ATOM 2382 C CA . GLN A 1 301 ? -22.329 5.487 14.251 1.00 93.50 301 GLN A CA 1
ATOM 2383 C C . GLN A 1 301 ? -21.119 4.584 13.995 1.00 93.50 301 GLN A C 1
ATOM 2385 O O . GLN A 1 301 ? -20.620 4.526 12.872 1.00 93.50 301 GLN A O 1
ATOM 2390 N N . TYR A 1 302 ? -20.675 3.835 15.008 1.00 94.25 302 TYR A N 1
ATOM 2391 C CA . TYR A 1 302 ? -19.576 2.885 14.867 1.00 94.25 302 TYR A CA 1
ATOM 2392 C C . TYR A 1 302 ? -19.888 1.758 13.873 1.00 94.25 302 TYR A C 1
ATOM 2394 O O . TYR A 1 302 ? -19.046 1.446 13.034 1.00 94.25 302 TYR A O 1
ATOM 2402 N N . ILE A 1 303 ? -21.086 1.166 13.917 1.00 93.81 303 ILE A N 1
ATOM 2403 C CA . ILE A 1 303 ? -21.502 0.111 12.978 1.00 93.81 303 ILE A CA 1
ATOM 2404 C C . ILE A 1 303 ? -21.522 0.654 11.554 1.00 93.81 303 ILE A C 1
ATOM 2406 O O . ILE A 1 303 ? -20.913 0.042 10.679 1.00 93.81 303 ILE A O 1
ATOM 2410 N N . ARG A 1 304 ? -22.170 1.805 11.326 1.00 92.88 304 ARG A N 1
ATOM 2411 C CA . ARG A 1 304 ? -22.209 2.455 10.007 1.00 92.88 304 ARG A CA 1
ATOM 2412 C C . ARG A 1 304 ? -20.804 2.727 9.487 1.00 92.88 304 ARG A C 1
ATOM 2414 O O . ARG A 1 304 ? -20.483 2.340 8.370 1.00 92.88 304 ARG A O 1
ATOM 2421 N N . PHE A 1 305 ? -19.941 3.298 10.328 1.00 91.38 305 PHE A N 1
ATOM 2422 C CA . PHE A 1 305 ? -18.544 3.542 9.982 1.00 91.38 305 PHE A CA 1
ATOM 2423 C C . PHE A 1 305 ? -17.831 2.243 9.572 1.00 91.38 305 PHE A C 1
ATOM 2425 O O . PHE A 1 305 ? -17.222 2.175 8.510 1.00 91.38 305 PHE A O 1
ATOM 2432 N N . ARG A 1 306 ? -17.936 1.188 10.390 1.00 91.38 306 ARG A N 1
ATOM 2433 C CA . ARG A 1 306 ? -17.242 -0.091 10.174 1.00 91.38 306 ARG A CA 1
ATOM 2434 C C . ARG A 1 306 ? -17.777 -0.881 8.986 1.00 91.38 306 ARG A C 1
ATOM 2436 O O . ARG A 1 306 ? -16.993 -1.525 8.301 1.00 91.38 306 ARG A O 1
ATOM 2443 N N . LEU A 1 307 ? -19.086 -0.892 8.760 1.00 91.06 307 LEU A N 1
ATOM 2444 C CA . LEU A 1 307 ? -19.684 -1.609 7.633 1.00 91.06 307 LEU A CA 1
ATOM 2445 C C . LEU A 1 307 ? -19.540 -0.832 6.327 1.00 91.06 307 LEU A C 1
ATOM 2447 O O . LEU A 1 307 ? -19.345 -1.463 5.290 1.00 91.06 307 LEU A O 1
ATOM 2451 N N . GLY A 1 308 ? -19.511 0.501 6.383 1.00 86.25 308 GLY A N 1
ATOM 2452 C CA . GLY A 1 308 ? -19.170 1.362 5.252 1.00 86.25 308 GLY A CA 1
ATOM 2453 C C . GLY A 1 308 ? -17.775 1.090 4.676 1.00 86.25 308 GLY A C 1
ATOM 2454 O O . GLY A 1 308 ? -17.563 1.293 3.486 1.00 86.25 308 GLY A O 1
ATOM 2455 N N . GLU A 1 309 ? -16.840 0.538 5.466 1.00 83.25 309 GLU A N 1
ATOM 2456 C CA . GLU A 1 309 ? -15.534 0.057 4.969 1.00 83.25 309 GLU A CA 1
ATOM 2457 C C . GLU A 1 309 ? -15.663 -1.102 3.955 1.00 83.25 309 GLU A C 1
ATOM 2459 O O . GLU A 1 309 ? -14.711 -1.403 3.232 1.00 83.25 309 GLU A O 1
ATOM 2464 N N . TYR A 1 310 ? -16.801 -1.806 3.941 1.00 82.88 310 TYR A N 1
ATOM 2465 C CA . TYR A 1 310 ? -17.028 -3.008 3.131 1.00 82.88 310 TYR A CA 1
ATOM 2466 C C . TYR A 1 310 ? -18.226 -2.903 2.190 1.00 82.88 310 TYR A C 1
ATOM 2468 O O . TYR A 1 310 ? -18.296 -3.694 1.250 1.00 82.88 310 TYR A O 1
ATOM 2476 N N . ALA A 1 311 ? -19.165 -2.001 2.469 1.00 79.19 311 ALA A N 1
ATOM 2477 C CA . ALA A 1 311 ? -20.358 -1.777 1.667 1.00 79.19 311 ALA A CA 1
ATOM 2478 C C . ALA A 1 311 ? -20.007 -1.256 0.266 1.00 79.19 311 ALA A C 1
ATOM 2480 O O . ALA A 1 311 ? -18.911 -0.736 0.030 1.00 79.19 311 ALA A O 1
ATOM 2481 N N . LYS A 1 312 ? -20.941 -1.395 -0.681 1.00 73.25 312 LYS A N 1
ATOM 2482 C CA . LYS A 1 312 ? -20.786 -0.754 -1.991 1.00 73.25 312 LYS A CA 1
ATOM 2483 C C . LYS A 1 312 ? -20.709 0.755 -1.796 1.00 73.25 312 LYS A C 1
ATOM 2485 O O . LYS A 1 312 ? -21.475 1.314 -1.015 1.00 73.25 312 LYS A O 1
ATOM 2490 N N . SER A 1 313 ? -19.777 1.391 -2.503 1.00 62.78 313 SER A N 1
ATOM 2491 C CA . SER A 1 313 ? -19.772 2.848 -2.612 1.00 62.78 313 SER A CA 1
ATOM 2492 C C . SER A 1 313 ? -21.086 3.284 -3.256 1.00 62.78 313 SER A C 1
ATOM 2494 O O . SER A 1 313 ? -21.473 2.705 -4.273 1.00 62.78 313 SER A O 1
ATOM 2496 N N . GLU A 1 314 ? -21.774 4.219 -2.603 1.00 54.72 314 GLU A N 1
ATOM 2497 C CA . GLU A 1 314 ? -22.986 4.867 -3.118 1.00 54.72 314 GLU A CA 1
ATOM 2498 C C . GLU A 1 314 ? -22.701 5.672 -4.389 1.00 54.72 314 GLU A C 1
ATOM 2500 O O . GLU A 1 314 ? -21.588 6.246 -4.492 1.00 54.72 314 GLU A O 1
#

Organism: NCBI:txid1210884

pLDDT: mean 91.02, std 10.62, range [38.25, 98.44]

InterPro domains:
  IPR010359 IrrE N-terminal-like domain [PF06114] (24-144)
  IPR052345 Radiation response metalloprotease [PTHR4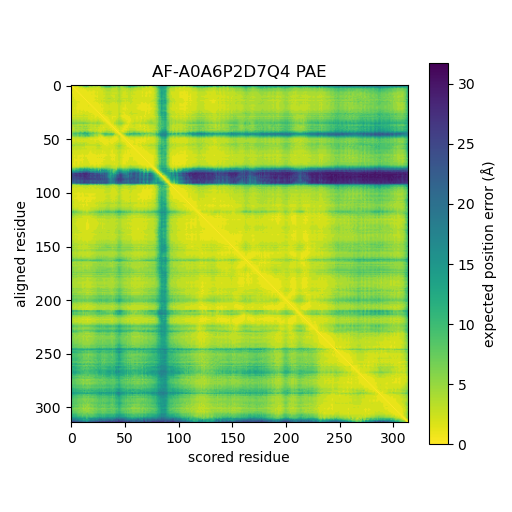3236] (17-154)

Radius of gyration: 22.79 Å; Cα contacts (8 Å, |Δi|>4): 478; chains: 1; bounding box: 57×44×65 Å

Mean predicted aligned error: 6.08 Å

Solvent-accessible surface area (backbone atoms only — not comparable to full-atom values): 17063 Å² total; per-residue (Å²): 131,68,50,72,70,59,48,44,50,49,11,53,76,42,59,56,46,13,39,62,53,51,28,53,76,56,50,34,45,80,42,76,41,89,58,89,40,63,56,46,58,46,77,41,96,89,60,36,31,39,37,39,32,20,59,81,52,56,68,43,55,39,51,50,46,48,11,27,50,44,24,21,63,60,72,70,52,80,65,73,83,82,61,68,76,80,48,92,88,64,63,88,46,74,63,53,46,50,16,51,52,46,9,50,39,29,47,54,29,70,69,59,51,58,73,64,54,63,84,60,78,44,34,64,54,37,47,51,42,10,60,67,42,56,42,48,35,62,58,45,52,54,48,48,54,77,37,20,77,84,68,69,43,41,78,47,38,41,34,37,30,53,96,64,35,66,77,47,53,39,56,78,86,56,91,79,47,36,70,59,52,40,51,54,30,53,53,6,44,74,60,75,14,41,34,79,49,59,50,99,84,68,48,47,30,42,34,22,26,44,77,52,99,88,43,44,34,36,38,34,30,40,46,50,76,74,47,65,76,46,77,33,74,69,52,48,50,50,55,48,49,52,68,68,38,68,81,41,60,65,61,47,50,55,51,52,48,54,52,60,70,41,41,76,65,20,47,80,24,46,36,65,56,32,36,54,58,50,45,72,76,45,66,83,72,50,58,73,71,56,31,56,46,57,73,30,70,68,36,50,51,45,46,36,56,61,41,44,78,43,19,40,84,130

Nearest PDB structures (foldseek):
  7t5t-assembly1_A  TM=6.885E-01  e=9.555E-08  Thauera sp. K11
  2grg-assembly1_A  TM=5.810E-01  e=5.214E-01  Saccharomyces cerevisiae
  4gcz-assembly1_A  TM=2.540E-01  e=1.021E-01  Bacillus subtilis subsp. subtilis str. 168
  4rye-assembly4_D  TM=1.963E-01  e=4.694E-01  Mycobacterium tuberculosis H37Rv